Protein AF-A0A933ZXS7-F1 (afdb_monomer_lite)

Foldseek 3Di:
DDDDDDDDDDDDDDPDDDPDDDAAEAEEDPPGPHNAPLRDPLLPHEFQHEYEHEADPDAGQAAEERQYEYDPVGAYEYAFDADPVRHGHEQAPAQHEYRQQWAAPPPLQERYEYAAGVRVHHDQYERYEYARYEFEDSAPPGWYQYPVGIGGRHLNHESYHYQAHEHYEYEHYEFEHHSERYEEHANYEQYEYYQYEQEAHHDAPDAPHESYHYNYHNYDYYNYHQDYYHPRGNYYHYDD

Radius of gyration: 22.07 Å; chains: 1; bounding box: 38×48×99 Å

pLDDT: mean 93.93, std 13.69, range [40.69, 99.0]

Sequence (240 aa):
MTRLGASTACCLLMALAPAFAAAATFEVGPGQPLAGLNEVPWESLGPGDTVLLHWRSTPYKEKFVLCRQGTEAQPIVVRGVRGPGGERPIIDGDGATTRAALNFWNEDRGVIKIGGANAPADTMPRWIVLEGLDVTSGRPPFSFTGRNGLTDYAKNAAALYVEKGENITIRDCVIRDSGNGLFCGSQTRDLLVEGNELRDNGIEGSFYEHNNYTAAVGITFQFNLFRPLRTGCGGNNLKD

Secondary structure (DSSP, 8-state):
--PPP---------------PPPPEEEESTTSSBSSGGGS-GGG--TT-EEEEE--SS-B-EEEEE--B--SSS-EEEEEEPPTTSPPPEEE-TTEEE-TT-B-S-GGGEEEEES--SBSPP---EEEEEES-EEE--STT-EEEETTEEEEPPTT-EEEEEEEEEEEEEES-EEESSSEEEEEEEEEEEEEEES-EEES-S-BT-SS--SEE---BT-EEES-EEPPPSTTB---S-B-

Structure (mmCIF, N/CA/C/O backbone):
data_AF-A0A933ZXS7-F1
#
_entry.id   AF-A0A933ZXS7-F1
#
loop_
_atom_site.group_PDB
_atom_site.id
_atom_site.type_symbol
_atom_site.label_atom_id
_atom_site.label_alt_id
_atom_site.label_comp_id
_atom_site.label_asym_id
_atom_site.label_entity_id
_atom_site.label_seq_id
_atom_site.pdbx_PDB_ins_code
_atom_site.Cartn_x
_atom_site.Cartn_y
_atom_site.Cartn_z
_atom_site.occupancy
_atom_site.B_iso_or_equiv
_atom_site.auth_seq_id
_atom_site.auth_comp_id
_atom_site.auth_asym_id
_atom_site.auth_atom_id
_atom_site.pdbx_PDB_model_num
ATOM 1 N N . MET A 1 1 ? -9.466 29.035 79.094 1.00 42.97 1 MET A N 1
ATOM 2 C CA . MET A 1 1 ? -10.428 28.308 78.238 1.00 42.97 1 MET A CA 1
ATOM 3 C C . MET A 1 1 ? -10.202 28.756 76.804 1.00 42.97 1 MET A C 1
ATOM 5 O O . MET A 1 1 ? -10.631 29.841 76.448 1.00 42.97 1 MET A O 1
ATOM 9 N N . THR A 1 2 ? -9.488 27.972 76.005 1.00 40.69 2 THR A N 1
ATOM 10 C CA . THR A 1 2 ? -9.227 28.274 74.589 1.00 40.69 2 THR A CA 1
ATOM 11 C C . THR A 1 2 ? -9.229 26.941 73.849 1.00 40.69 2 THR A C 1
ATOM 13 O O . THR A 1 2 ? -8.339 26.121 74.051 1.00 40.69 2 THR A O 1
ATOM 16 N N . ARG A 1 3 ? -10.288 26.672 73.074 1.00 40.84 3 ARG A N 1
ATOM 17 C CA . ARG A 1 3 ? -10.398 25.486 72.211 1.00 40.84 3 ARG A CA 1
ATOM 18 C C . ARG A 1 3 ? -10.056 25.901 70.781 1.00 40.84 3 ARG A C 1
ATOM 20 O O . ARG A 1 3 ? -10.728 26.766 70.229 1.00 40.84 3 ARG A O 1
ATOM 27 N N . LEU A 1 4 ? -9.027 25.280 70.203 1.00 44.28 4 LEU A N 1
ATOM 28 C CA . LEU A 1 4 ? -8.776 25.289 68.762 1.00 44.28 4 LEU A CA 1
ATOM 29 C C . LEU A 1 4 ? -9.799 24.366 68.081 1.00 44.28 4 LEU A C 1
ATOM 31 O O . LEU A 1 4 ? -9.942 23.210 68.477 1.00 44.28 4 LEU A O 1
ATOM 35 N N . GLY A 1 5 ? -10.496 24.874 67.065 1.00 43.34 5 GLY A N 1
ATOM 36 C CA . GLY A 1 5 ? -11.282 24.068 66.132 1.00 43.34 5 GLY A CA 1
ATOM 37 C C . GLY A 1 5 ? -10.413 23.655 64.947 1.00 43.34 5 GLY A C 1
ATOM 38 O O . GLY A 1 5 ? -9.824 24.512 64.294 1.00 43.34 5 GLY A O 1
ATOM 39 N N . ALA A 1 6 ? -10.322 22.355 64.677 1.00 47.16 6 ALA A N 1
ATOM 40 C CA . ALA A 1 6 ? -9.697 21.822 63.473 1.00 47.16 6 ALA A CA 1
ATOM 41 C C . ALA A 1 6 ? -10.792 21.520 62.440 1.00 47.16 6 ALA A C 1
ATOM 43 O O . ALA A 1 6 ? -11.615 20.632 62.654 1.00 47.16 6 ALA A O 1
ATOM 44 N N . SER A 1 7 ? -10.810 22.266 61.333 1.00 47.72 7 SER A N 1
ATOM 45 C CA . SER A 1 7 ? -11.622 21.942 60.156 1.00 47.72 7 SER A CA 1
ATOM 46 C C . SER A 1 7 ? -10.934 20.841 59.356 1.00 47.72 7 SER A C 1
ATOM 48 O O . SER A 1 7 ? -9.846 21.040 58.820 1.00 47.72 7 SER A O 1
ATOM 50 N N . THR A 1 8 ? -11.573 19.680 59.261 1.00 50.94 8 THR A N 1
ATOM 51 C CA . THR A 1 8 ? -11.143 18.586 58.389 1.00 50.94 8 THR A CA 1
ATOM 52 C C . THR A 1 8 ? -11.640 18.870 56.971 1.00 50.94 8 THR A C 1
ATOM 54 O O . THR A 1 8 ? -12.834 18.784 56.695 1.00 50.94 8 THR A O 1
ATOM 57 N N . ALA A 1 9 ? -10.734 19.246 56.068 1.00 52.09 9 ALA A N 1
ATOM 58 C CA . ALA A 1 9 ? -11.035 19.353 54.646 1.00 52.09 9 ALA A CA 1
ATOM 59 C C . ALA A 1 9 ? -11.122 17.941 54.043 1.00 52.09 9 ALA A C 1
ATOM 61 O O . ALA A 1 9 ? -10.134 17.210 53.994 1.00 52.09 9 ALA A O 1
ATOM 62 N N . CYS A 1 10 ? -12.320 17.547 53.615 1.00 47.00 10 CYS A N 1
ATOM 63 C CA . CYS A 1 10 ? -12.552 16.306 52.887 1.00 47.00 10 CYS A CA 1
ATOM 64 C C . CYS A 1 10 ? -12.145 16.517 51.419 1.00 47.00 10 CYS A C 1
ATOM 66 O O . CYS A 1 10 ? -12.878 17.138 50.650 1.00 47.00 10 CYS A O 1
ATOM 68 N N . CYS A 1 11 ? -10.951 16.057 51.038 1.00 49.06 11 CYS A N 1
ATOM 69 C CA . CYS A 1 11 ? -10.515 16.036 49.643 1.00 49.06 11 CYS A CA 1
ATOM 70 C C . CYS A 1 11 ? -11.259 14.927 48.890 1.00 49.06 11 CYS A C 1
ATOM 72 O O . CYS A 1 11 ? -10.966 13.743 49.055 1.00 49.06 11 CYS A O 1
ATOM 74 N N . LEU A 1 12 ? -12.215 15.317 48.049 1.00 52.22 12 LEU A N 1
ATOM 75 C CA . LEU A 1 12 ? -12.889 14.424 47.115 1.00 52.22 12 LEU A CA 1
ATOM 76 C C . LEU A 1 12 ? -11.923 14.112 45.954 1.00 52.22 12 LEU A C 1
ATOM 78 O O . LEU A 1 12 ? -11.705 14.954 45.083 1.00 52.22 12 LEU A O 1
ATOM 82 N N . LEU A 1 13 ? -11.312 12.923 45.942 1.00 52.88 13 LEU A N 1
ATOM 83 C CA . LEU A 1 13 ? -10.589 12.430 44.766 1.00 52.88 13 LEU A CA 1
ATOM 84 C C . LEU A 1 13 ? -11.606 12.100 43.661 1.00 52.88 13 LEU A C 1
ATOM 86 O O . LEU A 1 13 ? -12.269 11.066 43.710 1.00 52.88 13 LEU A O 1
ATOM 90 N N . MET A 1 14 ? -11.720 12.965 42.651 1.00 57.94 14 MET A N 1
ATOM 91 C CA . MET A 1 14 ? -12.349 12.602 41.380 1.00 57.94 14 MET A CA 1
ATOM 92 C C . MET A 1 14 ? -11.409 11.661 40.621 1.00 57.94 14 MET A C 1
ATOM 94 O O . MET A 1 14 ? -10.389 12.087 40.083 1.00 57.94 14 MET A O 1
ATOM 98 N N . ALA A 1 15 ? -11.747 10.374 40.587 1.00 55.31 15 ALA A N 1
ATOM 99 C CA . ALA A 1 15 ? -11.105 9.419 39.697 1.00 55.31 15 ALA A CA 1
ATOM 100 C C . ALA A 1 15 ? -11.474 9.770 38.244 1.00 55.31 15 ALA A C 1
ATOM 102 O O . ALA A 1 15 ? -12.601 9.534 37.811 1.00 55.31 15 ALA A O 1
ATOM 103 N N . LEU A 1 16 ? -10.534 10.355 37.493 1.00 53.75 16 LEU A N 1
ATOM 104 C CA . LEU A 1 16 ? -10.633 10.448 36.037 1.00 53.75 16 LEU A CA 1
ATOM 105 C C . LEU A 1 16 ? -10.517 9.025 35.475 1.00 53.75 16 LEU A C 1
ATOM 107 O O . LEU A 1 16 ? -9.421 8.472 35.386 1.00 53.75 16 LEU A O 1
ATOM 111 N N . ALA A 1 17 ? -11.644 8.414 35.116 1.00 55.19 17 ALA A N 1
ATOM 112 C CA . ALA A 1 17 ? -11.616 7.229 34.272 1.00 55.19 17 ALA A CA 1
ATOM 113 C C . ALA A 1 17 ? -11.082 7.644 32.886 1.00 55.19 17 ALA A C 1
ATOM 115 O O . ALA A 1 17 ? -11.569 8.636 32.334 1.00 55.19 17 ALA A O 1
ATOM 116 N N . PRO A 1 18 ? -10.087 6.945 32.314 1.00 52.00 18 PRO A N 1
ATOM 117 C CA . PRO A 1 18 ? -9.640 7.233 30.960 1.00 52.00 18 PRO A CA 1
ATOM 118 C C . PRO A 1 18 ? -10.809 7.005 29.997 1.00 52.00 18 PRO A C 1
ATOM 120 O O . PRO A 1 18 ? -11.379 5.916 29.939 1.00 52.00 18 PRO A O 1
ATOM 123 N N . ALA A 1 19 ? -11.184 8.047 29.254 1.00 54.56 19 ALA A N 1
ATOM 124 C CA . ALA A 1 19 ? -12.120 7.916 28.151 1.00 54.56 19 ALA A CA 1
ATOM 125 C C . ALA A 1 19 ? -11.434 7.091 27.057 1.00 54.56 19 ALA A C 1
ATOM 127 O O . ALA A 1 19 ? -10.552 7.587 26.357 1.00 54.56 19 ALA A O 1
ATOM 128 N N . PHE A 1 20 ? -11.802 5.817 26.935 1.00 56.00 20 PHE A N 1
ATOM 129 C CA . PHE A 1 20 ? -11.451 5.035 25.757 1.00 56.00 20 PHE A CA 1
ATOM 130 C C . PHE A 1 20 ? -12.143 5.688 24.560 1.00 56.00 20 PHE A C 1
ATOM 132 O O . PHE A 1 20 ? -13.370 5.655 24.458 1.00 56.00 20 PHE A O 1
ATOM 139 N N . ALA A 1 21 ? -11.370 6.323 23.677 1.00 65.75 21 ALA A N 1
ATOM 140 C CA . ALA A 1 21 ? -11.886 6.717 22.376 1.00 65.75 21 ALA A CA 1
ATOM 141 C C . ALA A 1 21 ? -12.332 5.437 21.657 1.00 65.75 21 ALA A C 1
ATOM 143 O O . ALA A 1 21 ? -11.552 4.493 21.526 1.00 65.75 21 ALA A O 1
ATOM 144 N N . ALA A 1 22 ? -13.607 5.371 21.277 1.00 79.19 22 ALA A N 1
ATOM 145 C CA . ALA A 1 22 ? -14.130 4.237 20.532 1.00 79.19 22 ALA A CA 1
ATOM 146 C C . ALA A 1 22 ? -13.453 4.168 19.156 1.00 79.19 22 ALA A C 1
ATOM 148 O O . ALA A 1 22 ? -13.219 5.205 18.536 1.00 79.19 22 ALA A O 1
ATOM 149 N N . ALA A 1 23 ? -13.169 2.949 18.692 1.00 92.19 23 ALA A N 1
ATOM 150 C CA . ALA A 1 23 ? -12.673 2.695 17.345 1.00 92.19 23 ALA A CA 1
ATOM 151 C C . ALA A 1 23 ? -13.592 3.344 16.296 1.00 92.19 23 ALA A C 1
ATOM 153 O O . ALA A 1 23 ? -14.812 3.150 16.330 1.00 92.19 23 ALA A O 1
ATOM 154 N N . ALA A 1 24 ? -13.014 4.109 15.373 1.00 97.38 24 ALA A N 1
ATOM 155 C CA . ALA A 1 24 ? -13.745 4.788 14.315 1.00 97.38 24 ALA A CA 1
ATOM 156 C C . ALA A 1 24 ? -13.820 3.931 13.044 1.00 97.38 24 ALA A C 1
ATOM 158 O O . ALA A 1 24 ? -12.912 3.165 12.722 1.00 97.38 24 ALA A O 1
ATOM 159 N N . THR A 1 25 ? -14.907 4.081 12.286 1.00 98.62 25 THR A N 1
ATOM 160 C CA . THR A 1 25 ? -15.021 3.531 10.929 1.00 98.62 25 THR A CA 1
ATOM 161 C C . THR A 1 25 ? -15.070 4.676 9.925 1.00 98.62 25 THR A C 1
ATOM 163 O O . THR A 1 25 ? -15.919 5.560 10.023 1.00 98.62 25 THR A O 1
ATOM 166 N N . PHE A 1 26 ? -14.146 4.659 8.969 1.00 98.81 26 PHE A N 1
ATOM 167 C CA . PHE A 1 26 ? -14.013 5.629 7.891 1.00 98.81 26 PHE A CA 1
ATOM 168 C C . PHE A 1 26 ? -14.504 4.994 6.591 1.00 98.81 26 PHE A C 1
ATOM 170 O O . PHE A 1 26 ? -13.807 4.192 5.973 1.00 98.81 26 PHE A O 1
ATOM 177 N N . GLU A 1 27 ? -15.720 5.345 6.200 1.00 98.81 27 GLU A N 1
ATOM 178 C CA . GLU A 1 27 ? -16.377 4.853 4.990 1.00 98.81 27 GLU A CA 1
ATOM 179 C C . GLU A 1 27 ? -15.987 5.737 3.796 1.00 98.81 27 GLU A C 1
ATOM 181 O O . GLU A 1 27 ? -16.236 6.946 3.808 1.00 98.81 27 GLU A O 1
ATOM 186 N N . VAL A 1 28 ? -15.363 5.143 2.774 1.00 98.88 28 VAL A N 1
ATOM 187 C CA . VAL A 1 28 ? -14.788 5.851 1.621 1.00 98.88 28 VAL A CA 1
ATOM 188 C C . VAL A 1 28 ? -15.419 5.371 0.319 1.00 98.88 28 VAL A C 1
ATOM 190 O O . VAL A 1 28 ? -15.404 4.176 0.039 1.00 98.88 28 VAL A O 1
ATOM 193 N N . GLY A 1 29 ? -15.915 6.284 -0.513 1.00 98.56 29 GLY A N 1
ATOM 194 C CA . GLY A 1 29 ? -16.418 5.988 -1.855 1.00 98.56 29 GLY A CA 1
ATOM 195 C C . GLY A 1 29 ? -17.786 6.603 -2.166 1.00 98.56 29 GLY A C 1
ATOM 196 O O . GLY A 1 29 ? -18.268 7.468 -1.435 1.00 98.56 29 GLY A O 1
ATOM 197 N N . PRO A 1 30 ? -18.432 6.198 -3.275 1.00 97.31 30 PRO A N 1
ATOM 198 C CA . PRO A 1 30 ? -19.701 6.781 -3.704 1.00 97.31 30 PRO A CA 1
ATOM 199 C C . PRO A 1 30 ? -20.796 6.655 -2.640 1.00 97.31 30 PRO A C 1
ATOM 201 O O . PRO A 1 30 ? -21.098 5.558 -2.179 1.00 97.31 30 PRO A O 1
ATOM 204 N N . GLY A 1 31 ? -21.406 7.785 -2.274 1.00 96.81 31 GLY A N 1
ATOM 205 C CA . GLY A 1 31 ? -22.474 7.833 -1.271 1.00 96.81 31 GLY A CA 1
ATOM 206 C C . GLY A 1 31 ? -22.004 7.682 0.179 1.00 96.81 31 GLY A C 1
ATOM 207 O O . GLY A 1 31 ? -22.849 7.653 1.071 1.00 96.81 31 GLY A O 1
ATOM 208 N N . GLN A 1 32 ? -20.692 7.609 0.418 1.00 98.44 32 GLN A N 1
ATOM 209 C CA . GLN A 1 32 ? -20.110 7.524 1.754 1.00 98.44 32 GLN A CA 1
ATOM 210 C C . GLN A 1 32 ? -19.687 8.905 2.284 1.00 98.44 32 GLN A C 1
ATOM 212 O O . GLN A 1 32 ? -19.514 9.837 1.494 1.00 98.44 32 GLN A O 1
ATOM 217 N N . PRO A 1 33 ? -19.502 9.054 3.611 1.00 98.38 33 PRO A N 1
ATOM 218 C CA . PRO A 1 33 ? -19.004 10.279 4.234 1.00 98.38 33 PRO A CA 1
ATOM 219 C C . PRO A 1 33 ? -17.695 10.826 3.657 1.00 98.38 33 PRO A C 1
ATOM 221 O O . PRO A 1 33 ? -17.531 12.043 3.634 1.00 98.38 33 PRO A O 1
ATOM 224 N N . LEU A 1 34 ? -16.778 9.956 3.218 1.00 98.69 34 LEU A N 1
ATOM 225 C CA . LEU A 1 34 ? -15.523 10.352 2.581 1.00 98.69 34 LEU A CA 1
ATOM 226 C C . LEU A 1 34 ? -15.574 10.001 1.091 1.00 98.69 34 LEU A C 1
ATOM 228 O O . LEU A 1 34 ? -15.773 8.842 0.725 1.00 98.69 34 LEU A O 1
ATOM 232 N N . ALA A 1 35 ? -15.364 10.972 0.207 1.00 97.69 35 ALA A N 1
ATOM 233 C CA . ALA A 1 35 ? -15.468 10.735 -1.236 1.00 97.69 35 ALA A CA 1
ATOM 234 C C . ALA A 1 35 ? -14.259 9.969 -1.811 1.00 97.69 35 ALA A C 1
ATOM 236 O O . ALA A 1 35 ? -14.371 9.286 -2.838 1.00 97.69 35 ALA A O 1
ATOM 237 N N . GLY A 1 36 ? -13.099 10.073 -1.157 1.00 98.12 36 GLY A N 1
ATOM 238 C CA . GLY A 1 36 ? -11.838 9.499 -1.621 1.00 98.12 36 GLY A CA 1
ATOM 239 C C . GLY A 1 36 ? -10.808 9.323 -0.509 1.00 98.12 36 GLY A C 1
ATOM 240 O O . GLY A 1 36 ? -10.973 9.799 0.616 1.00 98.12 36 GLY A O 1
ATOM 241 N N . LEU A 1 37 ? -9.712 8.631 -0.828 1.00 98.50 37 LEU A N 1
ATOM 242 C CA . LEU A 1 37 ? -8.689 8.264 0.161 1.00 98.50 37 LEU A CA 1
ATOM 243 C C . LEU A 1 37 ? -7.959 9.490 0.720 1.00 98.50 37 LEU A C 1
ATOM 245 O O . LEU A 1 37 ? -7.469 9.444 1.845 1.00 98.50 37 LEU A O 1
ATOM 249 N N . ASN A 1 38 ? -7.908 10.598 -0.023 1.00 98.25 38 ASN A N 1
ATOM 250 C CA . ASN A 1 38 ? -7.301 11.833 0.469 1.00 98.25 38 ASN A CA 1
ATOM 251 C C . ASN A 1 38 ? -8.099 12.503 1.591 1.00 98.25 38 ASN A C 1
ATOM 253 O O . ASN A 1 38 ? -7.553 13.379 2.256 1.00 98.25 38 ASN A O 1
ATOM 257 N N . GLU A 1 39 ? -9.350 12.106 1.833 1.00 98.56 39 GLU A N 1
ATOM 258 C CA . GLU A 1 39 ? -10.171 12.636 2.926 1.00 98.56 39 GLU A CA 1
ATOM 259 C C . GLU A 1 39 ? -10.001 11.839 4.228 1.00 98.56 39 GLU A C 1
ATOM 261 O O . GLU A 1 39 ? -10.247 12.378 5.307 1.00 98.56 39 GLU A O 1
ATOM 266 N N . VAL A 1 40 ? -9.483 10.608 4.151 1.00 98.75 40 VAL A N 1
ATOM 267 C CA . VAL A 1 40 ? -9.158 9.791 5.327 1.00 98.75 40 VAL A CA 1
ATOM 268 C C . VAL A 1 40 ? -8.030 10.462 6.122 1.00 98.75 40 VAL A C 1
ATOM 270 O O . VAL A 1 40 ? -6.992 10.805 5.546 1.00 98.75 40 VAL A O 1
ATOM 273 N N . PRO A 1 41 ? -8.176 10.636 7.448 1.00 98.38 41 PRO A N 1
ATOM 274 C CA . PRO A 1 41 ? -7.127 11.191 8.292 1.00 98.38 41 PRO A CA 1
ATOM 275 C C . PRO A 1 41 ? -6.107 10.100 8.654 1.00 98.38 41 PRO A C 1
ATOM 277 O O . PRO A 1 41 ? -5.991 9.700 9.812 1.00 98.38 41 PRO A O 1
ATOM 280 N N . TRP A 1 42 ? -5.375 9.596 7.656 1.00 98.56 42 TRP A N 1
ATOM 281 C CA . TRP A 1 42 ? -4.359 8.538 7.789 1.00 98.56 42 TRP A CA 1
ATOM 282 C C . TRP A 1 42 ? -3.370 8.797 8.929 1.00 98.56 42 TRP A C 1
ATOM 284 O O . TRP A 1 42 ? -3.002 7.895 9.681 1.00 98.56 42 TRP A O 1
ATOM 294 N N . GLU A 1 43 ? -2.977 10.060 9.085 1.00 97.94 43 GLU A N 1
ATOM 295 C CA . GLU A 1 43 ? -2.097 10.559 10.134 1.00 97.94 43 GLU A CA 1
ATOM 296 C C . GLU A 1 43 ? -2.662 10.387 11.550 1.00 97.94 43 GLU A C 1
ATOM 298 O O . GLU A 1 43 ? -1.899 10.416 12.516 1.00 97.94 43 GLU A O 1
ATOM 303 N N . SER A 1 44 ? -3.975 10.182 11.684 1.00 97.62 44 SER A N 1
ATOM 304 C CA . SER A 1 44 ? -4.713 10.137 12.949 1.00 97.62 44 SER A CA 1
ATOM 305 C C . SER A 1 44 ? -5.247 8.744 13.325 1.00 97.62 44 SER A C 1
ATOM 307 O O . SER A 1 44 ? -5.572 8.566 14.497 1.00 97.62 44 SER A O 1
ATOM 309 N N . LEU A 1 45 ? -5.210 7.750 12.425 1.00 98.38 45 LEU A N 1
ATOM 310 C CA . LEU A 1 45 ? -5.726 6.391 12.679 1.00 98.38 45 LEU A CA 1
ATOM 311 C C . LEU A 1 45 ? -5.107 5.714 13.911 1.00 98.38 45 LEU A C 1
ATOM 313 O O . LEU A 1 45 ? -3.895 5.503 13.966 1.00 98.38 45 LEU A O 1
ATOM 317 N N . GLY A 1 46 ? -5.929 5.346 14.888 1.00 97.88 46 GLY A N 1
ATOM 318 C CA . GLY A 1 46 ? -5.542 4.673 16.127 1.00 97.88 46 GLY A CA 1
ATOM 319 C C . GLY A 1 46 ? -5.997 3.211 16.218 1.00 97.88 46 GLY A C 1
ATOM 320 O O . GLY A 1 46 ? -6.599 2.682 15.288 1.00 97.88 46 GLY A O 1
ATOM 321 N N . PRO A 1 4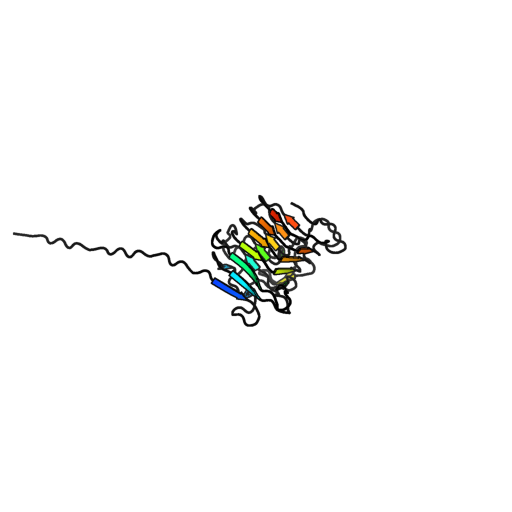7 ? -5.702 2.531 17.340 1.00 98.50 47 PRO A N 1
ATOM 322 C CA . PRO A 1 47 ? -6.111 1.146 17.554 1.00 98.50 47 PRO A CA 1
ATOM 323 C C . PRO A 1 47 ? -7.608 0.910 17.333 1.00 98.50 47 PRO A C 1
ATOM 325 O O . PRO A 1 47 ? -8.448 1.579 17.929 1.00 98.50 47 PRO A O 1
ATOM 328 N N . GLY A 1 48 ? -7.922 -0.081 16.500 1.00 98.44 48 GLY A N 1
ATOM 329 C CA . GLY A 1 48 ? -9.284 -0.493 16.164 1.00 98.44 48 GLY A CA 1
ATOM 330 C C . GLY A 1 48 ? -9.908 0.277 15.005 1.00 98.44 48 GLY A C 1
ATOM 331 O O . GLY A 1 48 ? -10.940 -0.161 14.494 1.00 98.44 48 GLY A O 1
ATOM 332 N N . ASP A 1 49 ? -9.298 1.380 14.562 1.00 98.88 49 ASP A N 1
ATOM 333 C CA . ASP A 1 49 ? -9.833 2.153 13.447 1.00 98.88 49 ASP A CA 1
ATOM 334 C C . ASP A 1 49 ? -9.868 1.318 12.165 1.00 98.88 49 ASP A C 1
ATOM 336 O O . ASP A 1 49 ? -8.920 0.607 11.816 1.00 98.88 49 ASP A O 1
ATOM 340 N N . THR A 1 50 ? -10.979 1.430 11.442 1.00 98.88 50 THR A N 1
ATOM 341 C CA . THR A 1 50 ? -11.210 0.710 10.190 1.00 98.88 50 THR A CA 1
ATOM 342 C C . THR A 1 50 ? -11.487 1.693 9.062 1.00 98.88 50 THR A C 1
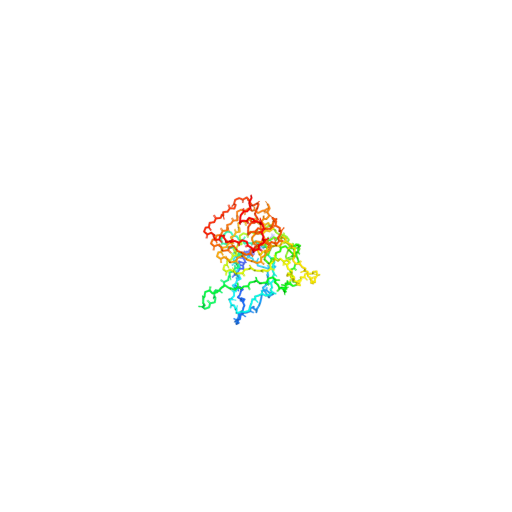ATOM 344 O O . THR A 1 50 ? -12.375 2.530 9.169 1.00 98.88 50 THR A O 1
ATOM 347 N N . VAL A 1 51 ? -10.765 1.570 7.952 1.00 98.94 51 VAL A N 1
ATOM 348 C CA . VAL A 1 51 ? -11.056 2.256 6.690 1.00 98.94 51 VAL A CA 1
ATOM 349 C C . VAL A 1 51 ? -11.724 1.261 5.750 1.00 98.94 51 VAL A C 1
ATOM 351 O O . VAL A 1 51 ? -11.113 0.266 5.358 1.00 98.94 51 VAL A O 1
ATOM 354 N N . LEU A 1 52 ? -12.977 1.525 5.394 1.00 98.94 52 LEU A N 1
ATOM 355 C CA . LEU A 1 52 ? -13.764 0.724 4.463 1.00 98.94 52 LEU A CA 1
ATOM 356 C C . LEU A 1 52 ? -13.806 1.431 3.110 1.00 98.94 52 LEU A C 1
ATOM 358 O O . LEU A 1 52 ? -14.468 2.452 2.937 1.00 98.94 52 LEU A O 1
ATOM 362 N N . LEU A 1 53 ? -13.066 0.891 2.144 1.00 98.88 53 LEU A N 1
ATOM 363 C CA . LEU A 1 53 ? -12.990 1.428 0.793 1.00 98.88 53 LEU A CA 1
ATOM 364 C C . LEU A 1 53 ? -14.037 0.755 -0.090 1.00 98.88 53 LEU A C 1
ATOM 366 O O . LEU A 1 53 ? -13.878 -0.398 -0.479 1.00 98.88 53 LEU A O 1
ATOM 370 N N . HIS A 1 54 ? -15.109 1.463 -0.422 1.00 98.88 54 HIS A N 1
ATOM 371 C CA . HIS A 1 54 ? -16.179 0.944 -1.267 1.00 98.88 54 HIS A CA 1
ATOM 372 C C . HIS A 1 54 ? -15.758 0.885 -2.721 1.00 98.88 54 HIS A C 1
ATOM 374 O O . HIS A 1 54 ? -15.160 1.820 -3.262 1.00 98.88 54 HIS A O 1
ATOM 380 N N . TRP A 1 55 ? -16.082 -0.231 -3.368 1.00 98.81 55 TRP A N 1
ATOM 381 C CA . TRP A 1 55 ? -15.890 -0.372 -4.799 1.00 98.81 55 TRP A CA 1
ATOM 382 C C . TRP A 1 55 ? -16.604 0.740 -5.575 1.00 98.81 55 TRP A C 1
ATOM 384 O O . TRP A 1 55 ? -17.712 1.168 -5.248 1.00 98.81 55 TRP A O 1
ATOM 394 N N . ARG A 1 56 ? -15.955 1.170 -6.656 1.00 98.38 56 ARG A N 1
ATOM 395 C CA . ARG A 1 56 ? -16.523 2.031 -7.687 1.00 98.38 56 ARG A CA 1
ATOM 396 C C . ARG A 1 56 ? -15.897 1.674 -9.035 1.00 98.38 56 ARG A C 1
ATOM 398 O O . ARG A 1 56 ? -14.795 1.132 -9.083 1.00 98.38 56 ARG A O 1
ATOM 405 N N . SER A 1 57 ? -16.582 2.008 -10.125 1.00 97.50 57 SER A N 1
ATOM 406 C CA . SER A 1 57 ? -16.148 1.666 -11.488 1.00 97.50 57 SER A CA 1
ATOM 407 C C . SER A 1 57 ? -14.852 2.358 -11.923 1.00 97.50 57 SER A C 1
ATOM 409 O O . SER A 1 57 ? -14.139 1.842 -12.779 1.00 97.50 57 SER A O 1
ATOM 411 N N . THR A 1 58 ? -14.548 3.523 -11.350 1.00 98.19 58 THR A N 1
ATOM 412 C CA . THR A 1 58 ? -13.334 4.292 -11.650 1.00 98.19 58 THR A CA 1
ATOM 413 C C . THR A 1 58 ? -12.329 4.139 -10.510 1.00 98.19 58 THR A C 1
ATOM 415 O O . THR A 1 58 ? -12.687 4.459 -9.379 1.00 98.19 58 THR A O 1
ATOM 418 N N . PRO A 1 59 ? -11.075 3.721 -10.753 1.00 98.62 59 PRO A N 1
ATOM 419 C CA . PRO A 1 59 ? -10.086 3.547 -9.689 1.00 98.62 59 PRO A CA 1
ATOM 420 C C . PRO A 1 59 ? -9.908 4.768 -8.771 1.00 98.62 59 PRO A C 1
ATOM 422 O O . PRO A 1 59 ? -10.172 5.916 -9.147 1.00 98.62 59 PRO A O 1
ATOM 425 N N . TYR A 1 60 ? -9.458 4.523 -7.544 1.00 98.88 60 TYR A N 1
ATOM 426 C CA . TYR A 1 60 ? -8.932 5.557 -6.656 1.00 98.88 60 TYR A CA 1
ATOM 427 C C . TYR A 1 60 ? -7.549 5.971 -7.155 1.00 98.88 60 TYR A C 1
ATOM 429 O O . TYR A 1 60 ? -6.672 5.128 -7.324 1.00 98.88 60 TYR A O 1
ATOM 437 N N . LYS A 1 61 ? -7.385 7.265 -7.427 1.00 98.75 61 LYS A N 1
ATOM 438 C CA . LYS A 1 61 ? -6.165 7.907 -7.937 1.00 98.75 61 LYS A CA 1
ATOM 439 C C . LYS A 1 61 ? -5.497 8.658 -6.789 1.00 98.75 61 LYS A C 1
ATOM 441 O O . LYS A 1 61 ? -5.168 9.843 -6.862 1.00 98.75 61 LYS A O 1
ATOM 446 N N . GLU A 1 62 ? -5.338 7.944 -5.687 1.00 98.69 62 GLU A N 1
ATOM 447 C CA . GLU A 1 62 ? -4.802 8.438 -4.433 1.00 98.69 62 GLU A CA 1
ATOM 448 C C . GLU A 1 62 ? -3.894 7.374 -3.824 1.00 98.69 62 GLU A C 1
ATOM 450 O O . GLU A 1 62 ? -4.144 6.176 -3.945 1.00 98.69 62 GLU A O 1
ATOM 455 N N . LYS A 1 63 ? -2.846 7.819 -3.143 1.00 98.50 63 LYS A N 1
ATOM 456 C CA . LYS A 1 63 ? -1.852 6.967 -2.492 1.00 98.50 63 LYS A CA 1
ATOM 457 C C . LYS A 1 63 ? -1.553 7.481 -1.089 1.00 98.50 63 LYS A C 1
ATOM 459 O O . LYS A 1 63 ? -1.758 8.659 -0.794 1.00 98.50 63 LYS A O 1
ATOM 464 N N . PHE A 1 64 ? -1.061 6.609 -0.213 1.00 98.81 64 PHE A N 1
ATOM 465 C CA . PHE A 1 64 ? -0.865 6.968 1.192 1.00 98.81 64 PHE A CA 1
ATOM 466 C C . PHE A 1 64 ? 0.235 6.159 1.883 1.00 98.81 64 PHE A C 1
ATOM 468 O O . PHE A 1 64 ? 0.696 5.122 1.398 1.00 98.81 64 PHE A O 1
ATOM 475 N N . VAL A 1 65 ? 0.629 6.656 3.058 1.00 98.75 65 VAL A N 1
ATOM 476 C CA . VAL A 1 65 ? 1.461 5.950 4.032 1.00 98.75 65 VAL A CA 1
ATOM 477 C C . VAL A 1 65 ? 0.651 5.645 5.292 1.00 98.75 65 VAL A C 1
ATOM 479 O O . VAL A 1 65 ? -0.109 6.485 5.770 1.00 98.75 65 VAL A O 1
ATOM 482 N N . LEU A 1 66 ? 0.863 4.466 5.867 1.00 98.56 66 LEU A N 1
ATOM 483 C CA . LEU A 1 66 ? 0.455 4.099 7.217 1.00 98.56 66 LEU A CA 1
ATOM 484 C C . LEU A 1 66 ? 1.692 4.046 8.114 1.00 98.56 66 LEU A C 1
ATOM 486 O O . LEU A 1 66 ? 2.462 3.086 8.085 1.00 98.56 66 LEU A O 1
ATOM 490 N N . CYS A 1 67 ? 1.863 5.089 8.925 1.00 98.62 67 CYS A N 1
ATOM 491 C CA . CYS A 1 67 ? 2.891 5.174 9.963 1.00 98.62 67 CYS A CA 1
ATOM 492 C C . CYS A 1 67 ? 2.240 5.179 11.357 1.00 98.62 67 CYS A C 1
ATOM 494 O O . CYS A 1 67 ? 2.438 6.090 12.158 1.00 98.62 67 CYS A O 1
ATOM 496 N N . ARG A 1 68 ? 1.359 4.202 11.607 1.00 98.44 68 ARG A N 1
ATOM 497 C CA . ARG A 1 68 ? 0.488 4.139 12.790 1.00 98.44 68 ARG A CA 1
ATOM 498 C C . ARG A 1 68 ? 0.529 2.766 13.455 1.00 98.44 68 ARG A C 1
ATOM 500 O O . ARG A 1 68 ? 1.014 1.796 12.881 1.00 98.44 68 ARG A O 1
ATOM 507 N N . GLN A 1 69 ? 0.030 2.699 14.685 1.00 98.75 69 GLN A N 1
ATOM 508 C CA . GLN A 1 69 ? 0.071 1.501 15.514 1.00 98.75 69 GLN A CA 1
ATOM 509 C C . GLN A 1 69 ? -1.341 1.137 15.964 1.00 98.75 69 GLN A C 1
ATOM 511 O O . GLN A 1 69 ? -2.004 1.935 16.629 1.00 98.75 69 GLN A O 1
ATOM 516 N N . GLY A 1 70 ? -1.778 -0.064 15.600 1.00 98.62 70 GLY A N 1
ATOM 517 C CA . GLY A 1 70 ? -2.870 -0.746 16.274 1.00 98.62 70 GLY A CA 1
ATOM 518 C C . GLY A 1 70 ? -2.371 -1.522 17.493 1.00 98.62 70 GLY A C 1
ATOM 519 O O . GLY A 1 70 ? -1.222 -1.391 17.929 1.00 98.62 70 GLY A O 1
ATOM 520 N N . THR A 1 71 ? -3.229 -2.388 18.016 1.00 98.50 71 THR A N 1
ATOM 521 C CA . THR A 1 71 ? -2.870 -3.406 19.013 1.00 98.50 71 THR A CA 1
ATOM 522 C C . THR A 1 71 ? -3.337 -4.780 18.544 1.00 98.50 71 THR A C 1
ATOM 524 O O . THR A 1 71 ? -4.136 -4.872 17.619 1.00 98.50 71 THR A O 1
ATOM 527 N N . GLU A 1 72 ? -2.882 -5.847 19.196 1.00 98.19 72 GLU A N 1
ATOM 528 C CA . GLU A 1 72 ? -3.336 -7.212 18.899 1.00 98.19 72 GLU A CA 1
ATOM 529 C C . GLU A 1 72 ? -4.864 -7.351 18.976 1.00 98.19 72 GLU A C 1
ATOM 531 O O . GLU A 1 72 ? -5.491 -7.912 18.082 1.00 98.19 72 GLU A O 1
ATOM 536 N N . ALA A 1 73 ? -5.477 -6.780 20.018 1.00 98.00 73 ALA A N 1
ATOM 537 C CA . ALA A 1 73 ? -6.925 -6.816 20.211 1.00 98.00 73 ALA A CA 1
ATOM 538 C C . ALA A 1 73 ? -7.684 -5.823 19.311 1.00 98.00 73 ALA A C 1
ATOM 540 O O . ALA A 1 73 ? -8.882 -5.984 19.086 1.00 98.00 73 ALA A O 1
ATOM 541 N N . GLN A 1 74 ? -7.011 -4.771 18.842 1.00 98.25 74 GLN A N 1
ATOM 542 C CA . GLN A 1 74 ? -7.606 -3.673 18.082 1.00 98.25 74 GLN A CA 1
ATOM 543 C C . GLN A 1 74 ? -6.640 -3.232 16.970 1.00 98.25 74 GLN A C 1
ATOM 545 O O . GLN A 1 74 ? -5.995 -2.179 17.088 1.00 98.25 74 GLN A O 1
ATOM 550 N N . PRO A 1 75 ? -6.472 -4.043 15.911 1.00 98.81 75 PRO A N 1
ATOM 551 C CA . PRO A 1 75 ? -5.624 -3.671 14.788 1.00 98.81 75 PRO A CA 1
ATOM 552 C C . PRO A 1 75 ? -6.231 -2.491 14.024 1.00 98.81 75 PRO A C 1
ATOM 554 O O . PRO A 1 75 ? -7.440 -2.267 14.071 1.00 98.81 75 PRO A O 1
ATOM 557 N N . ILE A 1 76 ? -5.393 -1.754 13.297 1.00 98.88 76 ILE A N 1
ATOM 558 C CA . ILE A 1 76 ? -5.873 -0.831 12.261 1.00 98.88 76 ILE A CA 1
ATOM 559 C C . ILE A 1 76 ? -6.177 -1.660 11.016 1.00 98.88 76 ILE A C 1
ATOM 561 O O . ILE A 1 76 ? -5.329 -2.439 10.575 1.00 98.88 76 ILE A O 1
ATOM 565 N N . VAL A 1 77 ? -7.358 -1.490 10.428 1.00 98.94 77 VAL A N 1
ATOM 566 C CA . VAL A 1 77 ? -7.790 -2.268 9.259 1.00 98.94 77 VAL A CA 1
ATOM 567 C C . VAL A 1 77 ? -8.063 -1.341 8.082 1.00 98.94 77 VAL A C 1
ATOM 569 O O . VAL A 1 77 ? -8.826 -0.392 8.202 1.00 98.94 77 VAL A O 1
ATOM 572 N N . VAL A 1 78 ? -7.490 -1.632 6.917 1.00 98.94 78 VAL A N 1
ATOM 573 C CA . VAL A 1 78 ? -7.899 -1.038 5.637 1.00 98.94 78 VAL A CA 1
ATOM 574 C C . VAL A 1 78 ? -8.463 -2.153 4.777 1.00 98.94 78 VAL A C 1
ATOM 576 O O . VAL A 1 78 ? -7.733 -3.059 4.370 1.00 98.94 78 VAL A O 1
ATOM 579 N N . ARG A 1 79 ? -9.769 -2.097 4.520 1.00 98.94 79 ARG A N 1
ATOM 580 C CA . ARG A 1 79 ? -10.518 -3.161 3.855 1.00 98.94 79 ARG A CA 1
ATOM 581 C C . ARG A 1 79 ? -11.220 -2.643 2.612 1.00 98.94 79 ARG A C 1
ATOM 583 O O . ARG A 1 79 ? -11.973 -1.675 2.673 1.00 98.94 79 ARG A O 1
ATOM 590 N N . GLY A 1 80 ? -11.056 -3.357 1.505 1.00 98.88 80 GLY A N 1
ATOM 591 C CA . GLY A 1 80 ? -11.911 -3.185 0.338 1.00 98.88 80 GLY A CA 1
ATOM 592 C C . GLY A 1 80 ? -13.294 -3.809 0.536 1.00 98.88 80 GLY A C 1
ATOM 593 O O . GLY A 1 80 ? -13.406 -5.002 0.819 1.00 98.88 80 GLY A O 1
ATOM 594 N N . VAL A 1 81 ? -14.353 -3.020 0.355 1.00 98.88 81 VAL A N 1
ATOM 595 C CA . VAL A 1 81 ? -15.743 -3.492 0.292 1.00 98.88 81 VAL A CA 1
ATOM 596 C C . VAL A 1 81 ? -16.070 -3.824 -1.159 1.00 98.88 81 VAL A C 1
ATOM 598 O O . VAL A 1 81 ? -15.901 -2.993 -2.055 1.00 98.88 81 VAL A O 1
ATOM 601 N N . ARG A 1 82 ? -16.502 -5.066 -1.394 1.00 98.56 82 ARG A N 1
ATOM 602 C CA . ARG A 1 82 ? -16.717 -5.585 -2.746 1.00 98.56 82 ARG A CA 1
ATOM 603 C C . ARG A 1 82 ? -17.858 -4.879 -3.466 1.00 98.56 82 ARG A C 1
ATOM 605 O O . ARG A 1 82 ? -18.861 -4.522 -2.854 1.00 98.56 82 ARG A O 1
ATOM 612 N N . GLY A 1 83 ? -17.705 -4.743 -4.779 1.00 98.25 83 GLY A N 1
ATOM 613 C CA . GLY A 1 83 ? -18.779 -4.335 -5.673 1.00 98.25 83 GLY A CA 1
ATOM 614 C C . GLY A 1 83 ? -19.849 -5.423 -5.837 1.00 98.25 83 GLY A C 1
ATOM 615 O O . GLY A 1 83 ? -19.668 -6.555 -5.372 1.00 98.25 83 GLY A O 1
ATOM 616 N N . PRO A 1 84 ? -20.966 -5.109 -6.515 1.00 97.56 84 PRO A N 1
ATOM 617 C CA . PRO A 1 84 ? -22.070 -6.047 -6.732 1.00 97.56 84 PRO A CA 1
ATOM 618 C C . PRO A 1 84 ? -21.675 -7.347 -7.452 1.00 97.56 84 PRO A C 1
ATOM 620 O O . PRO A 1 84 ? -22.328 -8.369 -7.256 1.00 97.56 84 PRO A O 1
ATOM 623 N N . GLY A 1 85 ? -20.621 -7.323 -8.271 1.00 97.69 85 GLY A N 1
ATOM 624 C CA . GLY A 1 85 ? -20.070 -8.483 -8.975 1.00 97.69 85 GLY A CA 1
ATOM 625 C C . GLY A 1 85 ? -18.897 -9.153 -8.251 1.00 97.69 85 GLY A C 1
ATOM 626 O O . GLY A 1 85 ? -18.260 -10.040 -8.815 1.00 97.69 85 GLY A O 1
ATOM 627 N N . GLY A 1 86 ? -18.586 -8.745 -7.015 1.00 97.94 86 GLY A N 1
ATOM 628 C CA . GLY A 1 86 ? -17.430 -9.235 -6.259 1.00 97.94 86 GLY A CA 1
ATOM 629 C C . GLY A 1 86 ? -16.125 -8.490 -6.564 1.00 97.94 86 GLY A C 1
ATOM 630 O O . GLY A 1 86 ? -15.050 -8.914 -6.126 1.00 97.94 86 GLY A O 1
ATOM 631 N N . GLU A 1 87 ? -16.188 -7.376 -7.291 1.00 98.44 87 GLU A N 1
ATOM 632 C CA . GLU A 1 87 ? -15.024 -6.574 -7.655 1.00 98.44 87 GLU A CA 1
ATOM 633 C C . GLU A 1 87 ? -14.364 -5.955 -6.421 1.00 98.44 87 GLU A C 1
ATOM 635 O O . GLU A 1 87 ? -15.031 -5.570 -5.463 1.00 98.44 87 GLU A O 1
ATOM 640 N N . ARG A 1 88 ? -13.038 -5.826 -6.445 1.00 98.69 88 ARG A N 1
ATOM 641 C CA . ARG A 1 88 ? -12.299 -5.078 -5.420 1.00 98.69 88 ARG A CA 1
ATOM 642 C C . ARG A 1 88 ? -12.243 -3.603 -5.782 1.00 98.69 88 ARG A C 1
ATOM 644 O O . ARG A 1 88 ? -12.098 -3.304 -6.969 1.00 98.69 88 ARG A O 1
ATOM 651 N N . PRO A 1 89 ? -12.274 -2.676 -4.812 1.00 98.88 89 PRO A N 1
ATOM 652 C CA . PRO A 1 89 ? -11.833 -1.316 -5.086 1.00 98.88 89 PRO A CA 1
ATOM 653 C C . PRO A 1 89 ? -10.373 -1.331 -5.562 1.00 98.88 89 PRO A C 1
ATOM 655 O O . PRO A 1 89 ? -9.524 -2.016 -4.984 1.00 98.88 89 PRO A O 1
ATOM 658 N N . ILE A 1 90 ? -10.103 -0.572 -6.623 1.00 98.94 90 ILE A N 1
ATOM 659 C CA . ILE A 1 90 ? -8.773 -0.460 -7.223 1.00 98.94 90 ILE A CA 1
ATOM 660 C C . ILE A 1 90 ? -8.115 0.820 -6.715 1.00 98.94 90 ILE A C 1
ATOM 662 O O . ILE A 1 90 ? -8.696 1.896 -6.862 1.00 98.94 90 ILE A O 1
ATOM 666 N N . ILE A 1 91 ? -6.909 0.708 -6.163 1.00 98.94 91 ILE A N 1
ATOM 667 C CA . ILE A 1 91 ? -6.016 1.831 -5.864 1.00 98.94 91 ILE A CA 1
ATOM 668 C C . ILE A 1 91 ? -4.937 1.850 -6.944 1.00 98.94 91 ILE A C 1
ATOM 670 O O . ILE A 1 91 ? -4.136 0.922 -7.065 1.00 98.94 91 ILE A O 1
ATOM 674 N N . ASP A 1 92 ? -4.951 2.899 -7.754 1.00 98.94 92 ASP A N 1
ATOM 675 C CA . ASP A 1 92 ? -4.147 3.019 -8.960 1.00 98.94 92 ASP A CA 1
ATOM 676 C C . ASP A 1 92 ? -3.142 4.162 -8.813 1.00 98.94 92 ASP A C 1
ATOM 678 O O . ASP A 1 92 ? -3.523 5.327 -8.690 1.00 98.94 92 ASP A O 1
ATOM 682 N N . GLY A 1 93 ? -1.856 3.805 -8.822 1.00 98.88 93 GLY A N 1
ATOM 683 C CA . GLY A 1 93 ? -0.745 4.743 -8.699 1.00 98.88 93 GLY A CA 1
ATOM 684 C C . GLY A 1 93 ? -0.595 5.706 -9.877 1.00 98.88 93 GLY A C 1
ATOM 685 O O . GLY A 1 93 ? -0.026 6.779 -9.699 1.00 98.88 93 GLY A O 1
ATOM 686 N N . ASP A 1 94 ? -1.106 5.374 -11.065 1.00 98.81 94 ASP A N 1
ATOM 687 C CA . ASP A 1 94 ? -0.897 6.198 -12.258 1.00 98.81 94 ASP A CA 1
ATOM 688 C C . ASP A 1 94 ? -1.646 7.530 -12.166 1.00 98.81 94 ASP A C 1
ATOM 690 O O . ASP A 1 94 ? -2.871 7.553 -12.108 1.00 98.81 94 ASP A O 1
ATOM 694 N N . GLY A 1 95 ? -0.926 8.647 -12.133 1.00 98.69 95 GLY A N 1
ATOM 695 C CA . GLY A 1 95 ? -1.501 9.968 -11.905 1.00 98.69 95 GLY A CA 1
ATOM 696 C C . GLY A 1 95 ? -2.094 10.132 -10.503 1.00 98.69 95 GLY A C 1
ATOM 697 O O . GLY A 1 95 ? -2.952 10.993 -10.306 1.00 98.69 95 GLY A O 1
ATOM 698 N N . ALA A 1 96 ? -1.681 9.304 -9.536 1.00 98.81 96 ALA A N 1
ATOM 699 C CA . ALA A 1 96 ? -2.203 9.375 -8.179 1.00 98.81 96 ALA A CA 1
ATOM 700 C C . ALA A 1 96 ? -1.811 10.680 -7.475 1.00 98.81 96 ALA A C 1
ATOM 702 O O . ALA A 1 96 ? -0.841 11.349 -7.832 1.00 98.81 96 ALA A O 1
ATOM 703 N N . THR A 1 97 ? -2.536 11.020 -6.416 1.00 98.81 97 THR A N 1
ATOM 704 C CA . THR A 1 97 ? -2.215 12.147 -5.532 1.00 98.81 97 THR A CA 1
ATOM 705 C C . THR A 1 97 ? -1.973 11.680 -4.101 1.00 98.81 97 THR A C 1
ATOM 707 O O . THR A 1 97 ? -2.541 10.682 -3.659 1.00 98.81 97 THR A O 1
ATOM 710 N N . THR A 1 98 ? -1.138 12.410 -3.365 1.00 98.31 98 THR A N 1
ATOM 711 C CA . THR A 1 98 ? -0.935 12.198 -1.926 1.00 98.31 98 THR A CA 1
ATOM 712 C C . THR A 1 98 ? -1.661 13.290 -1.134 1.00 98.31 98 THR A C 1
ATOM 714 O O . THR A 1 98 ? -1.518 14.478 -1.433 1.00 98.31 98 THR A O 1
ATOM 717 N N . ARG A 1 99 ? -2.399 12.916 -0.079 1.00 97.88 99 ARG A N 1
ATOM 718 C CA . ARG A 1 99 ? -2.992 13.859 0.889 1.00 97.88 99 ARG A CA 1
ATOM 719 C C . ARG A 1 99 ? -1.925 14.803 1.458 1.00 97.88 99 ARG A C 1
ATOM 721 O O . ARG A 1 99 ? -0.934 14.342 2.012 1.00 97.88 99 ARG A O 1
ATOM 728 N N . ALA A 1 100 ? -2.174 16.114 1.434 1.00 96.69 100 ALA A N 1
ATOM 729 C CA . ALA A 1 100 ? -1.203 17.133 1.864 1.00 96.69 100 ALA A CA 1
ATOM 730 C C . ALA A 1 100 ? -0.784 17.058 3.350 1.00 96.69 100 ALA A C 1
ATOM 732 O O . ALA A 1 100 ? 0.285 17.542 3.711 1.00 96.69 100 ALA A O 1
ATOM 733 N N . ALA A 1 101 ? -1.612 16.461 4.216 1.00 97.56 101 ALA A N 1
ATOM 734 C CA . ALA A 1 101 ? -1.276 16.237 5.625 1.00 97.56 101 ALA A CA 1
ATOM 735 C C . ALA A 1 101 ? -0.215 15.138 5.827 1.00 97.56 101 ALA A C 1
ATOM 737 O O . ALA A 1 101 ? 0.418 15.079 6.882 1.00 97.56 101 ALA A O 1
ATOM 738 N N . LEU A 1 102 ? -0.010 14.274 4.827 1.00 98.00 102 LEU A N 1
ATOM 739 C CA . LEU A 1 102 ? 1.014 13.241 4.856 1.00 98.00 102 LEU A CA 1
ATOM 740 C C . LEU A 1 102 ? 2.339 13.802 4.347 1.00 98.00 102 LEU A C 1
ATOM 742 O O . LEU A 1 102 ? 2.434 14.357 3.256 1.00 98.00 102 LEU A O 1
ATOM 746 N N . ASN A 1 103 ? 3.393 13.598 5.129 1.00 97.56 103 ASN A N 1
ATOM 747 C CA . ASN A 1 103 ? 4.753 13.959 4.760 1.00 97.56 103 ASN A CA 1
ATOM 748 C C .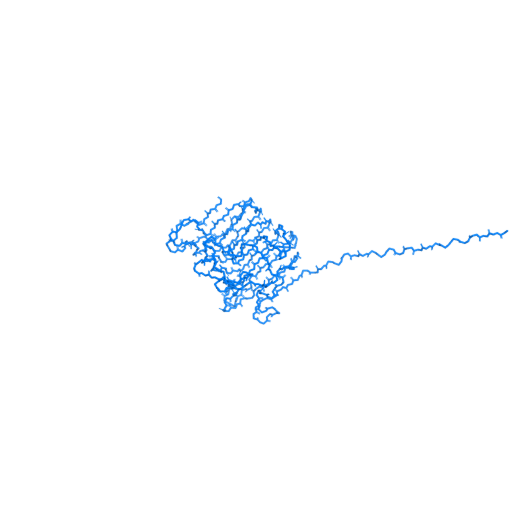 ASN A 1 103 ? 5.654 12.765 5.054 1.00 97.56 103 ASN A C 1
ATOM 750 O O . ASN A 1 103 ? 6.014 12.536 6.204 1.00 97.56 103 ASN A O 1
ATOM 754 N N . PHE A 1 104 ? 6.036 12.005 4.031 1.00 97.75 104 PHE A N 1
ATOM 755 C CA . PHE A 1 104 ? 6.856 10.807 4.190 1.00 97.75 104 PHE A CA 1
ATOM 756 C C . PHE A 1 104 ? 7.952 10.732 3.138 1.00 97.75 104 PHE A C 1
ATOM 758 O O . PHE A 1 104 ? 7.837 11.264 2.040 1.00 97.75 104 PHE A O 1
ATOM 765 N N . TRP A 1 105 ? 9.067 10.111 3.505 1.00 97.94 105 TRP A N 1
ATOM 766 C CA . TRP A 1 105 ? 10.149 9.825 2.570 1.00 97.94 105 TRP A CA 1
ATOM 767 C C . TRP A 1 105 ? 9.822 8.594 1.724 1.00 97.94 105 TRP A C 1
ATOM 769 O O . TRP A 1 105 ? 8.963 7.786 2.094 1.00 97.94 105 TRP A O 1
ATOM 779 N N . ASN A 1 106 ? 10.558 8.427 0.623 1.00 97.75 106 ASN A N 1
ATOM 780 C CA . ASN A 1 106 ? 10.388 7.311 -0.307 1.00 97.75 106 ASN A CA 1
ATOM 781 C C . ASN A 1 106 ? 8.953 7.226 -0.868 1.00 97.75 106 ASN A C 1
ATOM 783 O O . ASN A 1 106 ? 8.404 6.131 -0.988 1.00 97.75 106 ASN A O 1
ATOM 787 N N . GLU A 1 107 ? 8.313 8.366 -1.175 1.00 97.94 107 GLU A N 1
ATOM 788 C CA . GLU A 1 107 ? 6.980 8.356 -1.800 1.00 97.94 107 GLU A CA 1
ATOM 789 C C . GLU A 1 107 ? 7.005 7.586 -3.127 1.00 97.94 107 GLU A C 1
ATOM 791 O O . GLU A 1 107 ? 6.107 6.804 -3.418 1.00 97.94 107 GLU A O 1
ATOM 796 N N . ASP A 1 108 ? 8.068 7.751 -3.903 1.00 98.56 108 ASP A N 1
ATOM 797 C CA . ASP A 1 108 ? 8.326 7.108 -5.192 1.00 98.56 108 ASP A CA 1
ATOM 798 C C . ASP A 1 108 ? 8.537 5.592 -5.114 1.00 98.56 108 ASP A C 1
ATOM 800 O O . ASP A 1 108 ? 8.663 4.946 -6.151 1.00 98.56 108 ASP A O 1
ATOM 804 N N . ARG A 1 109 ? 8.560 5.007 -3.910 1.00 98.56 109 ARG A N 1
ATOM 805 C CA . ARG A 1 109 ? 8.792 3.576 -3.686 1.00 98.56 109 ARG A CA 1
ATOM 806 C C . ARG A 1 109 ? 7.525 2.751 -3.505 1.00 98.56 109 ARG A C 1
ATOM 808 O O . ARG A 1 109 ? 7.634 1.528 -3.451 1.00 98.56 109 ARG A O 1
ATOM 815 N N . GLY A 1 110 ? 6.342 3.360 -3.425 1.00 98.31 110 GLY A N 1
ATOM 816 C CA . GLY A 1 110 ? 5.114 2.590 -3.241 1.00 98.31 110 GLY A CA 1
ATOM 817 C C . GLY A 1 110 ? 3.817 3.317 -3.577 1.00 98.31 110 GLY A C 1
ATOM 818 O O . GLY A 1 110 ? 3.737 4.543 -3.474 1.00 98.31 110 GLY A O 1
ATOM 819 N N . VAL A 1 111 ? 2.788 2.551 -3.950 1.00 98.94 111 VAL A N 1
ATOM 820 C CA . VAL A 1 111 ? 1.398 3.038 -4.030 1.00 98.94 111 VAL A CA 1
ATOM 821 C C . VAL A 1 111 ? 0.782 3.060 -2.632 1.00 98.94 111 VAL A C 1
ATOM 823 O O . VAL A 1 111 ? 0.317 4.100 -2.179 1.00 98.94 111 VAL A O 1
ATOM 826 N N . ILE A 1 112 ? 0.867 1.954 -1.894 1.00 98.88 112 ILE A N 1
ATOM 827 C CA . ILE A 1 112 ? 0.568 1.932 -0.458 1.00 98.88 112 ILE A CA 1
ATOM 828 C C . ILE A 1 112 ? 1.866 1.675 0.292 1.00 98.88 112 ILE A C 1
ATOM 830 O O . ILE A 1 112 ? 2.516 0.651 0.076 1.00 98.88 112 ILE A O 1
ATOM 834 N N . LYS A 1 113 ? 2.242 2.593 1.186 1.00 98.88 113 LYS A N 1
ATOM 835 C CA . LYS A 1 113 ? 3.404 2.430 2.064 1.00 98.88 113 LYS A CA 1
ATOM 836 C C . LYS A 1 113 ? 2.951 2.070 3.479 1.00 98.88 113 LYS A C 1
ATOM 838 O O . LYS A 1 113 ? 2.161 2.795 4.068 1.00 98.88 113 LYS A O 1
ATOM 843 N N . ILE A 1 114 ? 3.508 1.019 4.070 1.00 98.88 114 ILE A N 1
ATOM 844 C CA . ILE A 1 114 ? 3.553 0.851 5.529 1.00 98.88 114 ILE A CA 1
ATOM 845 C C . ILE A 1 114 ? 4.997 1.113 5.940 1.00 98.88 114 ILE A C 1
ATOM 847 O O . ILE A 1 114 ? 5.912 0.424 5.493 1.00 98.88 114 ILE A O 1
ATOM 851 N N . GLY A 1 115 ? 5.236 2.161 6.718 1.00 98.62 115 GLY A N 1
ATOM 852 C CA . GLY A 1 115 ? 6.602 2.579 7.002 1.00 98.62 115 GLY A CA 1
ATOM 853 C C . GLY A 1 115 ? 6.678 3.933 7.670 1.00 98.62 115 GLY A C 1
ATOM 854 O O . GLY A 1 115 ? 5.694 4.409 8.227 1.00 98.62 115 GLY A O 1
ATOM 855 N N . GLY A 1 116 ? 7.856 4.548 7.627 1.00 97.94 116 GLY A N 1
ATOM 856 C CA . GLY A 1 116 ? 8.069 5.793 8.349 1.00 97.94 116 GLY A CA 1
ATOM 857 C C . GLY A 1 116 ? 7.621 7.046 7.595 1.00 97.94 116 GLY A C 1
ATOM 858 O O . GLY A 1 116 ? 7.530 7.064 6.358 1.00 97.94 116 GLY A O 1
ATOM 859 N N . ALA A 1 117 ? 7.344 8.090 8.371 1.00 98.25 117 ALA A N 1
ATOM 860 C CA . ALA A 1 117 ? 6.910 9.404 7.918 1.00 98.25 117 ALA A CA 1
ATOM 861 C C . ALA A 1 117 ? 7.454 10.515 8.840 1.00 98.25 117 ALA A C 1
ATOM 863 O O . ALA A 1 117 ? 7.818 10.269 9.986 1.00 98.25 117 ALA A O 1
ATOM 864 N N . ASN A 1 118 ? 7.523 11.745 8.328 1.00 97.62 118 ASN A N 1
ATOM 865 C CA . ASN A 1 118 ? 7.702 12.955 9.139 1.00 97.62 118 ASN A CA 1
ATOM 866 C C . ASN A 1 118 ? 6.363 13.411 9.744 1.00 97.62 118 ASN A C 1
ATOM 868 O O . ASN A 1 118 ? 6.322 13.879 10.878 1.00 97.62 118 ASN A O 1
ATOM 872 N N . ALA A 1 119 ? 5.280 13.303 8.964 1.00 96.62 119 ALA A N 1
ATOM 873 C CA . ALA A 1 119 ? 3.905 13.512 9.407 1.00 96.62 119 ALA A CA 1
ATOM 874 C C . ALA A 1 119 ? 3.034 12.345 8.893 1.00 96.62 119 ALA A C 1
ATOM 876 O O . ALA A 1 119 ? 2.937 12.172 7.671 1.00 96.62 119 ALA A O 1
ATOM 877 N N . PRO A 1 120 ? 2.433 11.533 9.786 1.00 96.88 120 PRO A N 1
ATOM 878 C CA . PRO A 1 120 ? 2.553 11.600 11.251 1.00 96.88 120 PRO A CA 1
ATOM 879 C C . PRO A 1 120 ? 3.990 11.317 11.729 1.00 96.88 120 PRO A C 1
ATOM 881 O O . PRO A 1 120 ? 4.824 10.874 10.942 1.00 96.88 120 PRO A O 1
ATOM 884 N N . ALA A 1 121 ? 4.283 11.616 13.000 1.00 96.69 121 ALA A N 1
ATOM 885 C CA . ALA A 1 121 ? 5.601 11.359 13.579 1.00 96.69 121 ALA A CA 1
ATOM 886 C C . ALA A 1 121 ? 5.988 9.881 13.429 1.00 96.69 121 ALA A C 1
ATOM 888 O O . ALA A 1 121 ? 5.140 9.000 13.579 1.00 96.69 121 ALA A O 1
ATOM 889 N N . ASP A 1 122 ? 7.265 9.627 13.143 1.00 98.44 122 ASP A N 1
ATOM 890 C CA . ASP A 1 122 ? 7.746 8.286 12.835 1.00 98.44 122 ASP A CA 1
ATOM 891 C C . ASP A 1 122 ? 7.493 7.303 13.986 1.00 98.44 122 ASP A C 1
ATOM 893 O O . ASP A 1 122 ? 7.892 7.526 15.130 1.00 98.44 122 ASP A O 1
ATOM 897 N N . THR A 1 123 ? 6.859 6.182 13.659 1.00 97.50 123 THR A N 1
ATOM 898 C CA . THR A 1 123 ? 6.645 5.052 14.565 1.00 97.50 123 THR A CA 1
ATOM 899 C C . THR A 1 123 ? 7.228 3.775 13.960 1.00 97.50 123 THR A C 1
ATOM 901 O O . THR A 1 123 ? 7.701 3.754 12.820 1.00 97.50 123 THR A O 1
ATOM 904 N N . MET A 1 124 ? 7.214 2.679 14.723 1.00 98.50 124 MET A N 1
ATOM 905 C CA . MET A 1 124 ? 7.262 1.341 14.133 1.00 98.50 124 MET A CA 1
ATOM 906 C C . MET A 1 124 ? 5.817 0.920 13.839 1.00 98.50 124 MET A C 1
ATOM 908 O O . MET A 1 124 ? 5.105 0.611 14.803 1.00 98.50 124 MET A O 1
ATOM 912 N N . PRO A 1 125 ? 5.349 0.943 12.574 1.00 98.81 125 PRO A N 1
ATOM 913 C CA . PRO A 1 125 ? 3.966 0.602 12.270 1.00 98.81 125 PRO A CA 1
ATOM 914 C C . PRO A 1 125 ? 3.692 -0.834 12.695 1.00 98.81 125 PRO A C 1
ATOM 916 O O . PRO A 1 125 ? 4.516 -1.714 12.446 1.00 98.81 125 PRO A O 1
ATOM 919 N N . ARG A 1 126 ? 2.567 -1.083 13.363 1.00 98.88 126 ARG A N 1
ATOM 920 C CA . ARG A 1 126 ? 2.280 -2.428 13.868 1.00 98.88 126 ARG A CA 1
ATOM 921 C C . ARG A 1 126 ? 0.807 -2.722 14.024 1.00 98.88 126 ARG A C 1
ATOM 923 O O . ARG A 1 126 ? 0.033 -1.791 14.237 1.00 98.88 126 ARG A O 1
ATOM 930 N N . TRP A 1 127 ? 0.458 -4.008 13.977 1.00 98.94 127 TRP A N 1
ATOM 931 C CA . TRP A 1 127 ? -0.925 -4.485 14.077 1.00 98.94 127 TRP A CA 1
ATOM 932 C C . TRP A 1 127 ? -1.820 -3.809 13.036 1.00 98.94 127 TRP A C 1
ATOM 934 O O . TRP A 1 127 ? -2.786 -3.117 13.360 1.00 98.94 127 TRP A O 1
ATOM 944 N N . ILE A 1 128 ? -1.429 -3.968 11.771 1.00 98.94 128 ILE A N 1
ATOM 945 C CA . ILE A 1 128 ? -2.118 -3.408 10.607 1.00 98.94 128 ILE A CA 1
ATOM 946 C C . ILE A 1 128 ? -2.585 -4.556 9.721 1.00 98.94 128 ILE A C 1
ATOM 948 O O . ILE A 1 128 ? -1.811 -5.463 9.412 1.00 98.94 128 ILE A O 1
ATOM 952 N N . VAL A 1 129 ? -3.832 -4.481 9.268 1.00 98.94 129 VAL A N 1
ATOM 953 C CA . VAL A 1 129 ? -4.399 -5.384 8.267 1.00 98.94 129 VAL A CA 1
ATOM 954 C C . VAL A 1 129 ? -4.707 -4.585 7.006 1.00 98.94 129 VAL A C 1
ATOM 956 O O . VAL A 1 129 ? -5.496 -3.644 7.044 1.00 98.94 129 VAL A O 1
ATOM 959 N N . LEU A 1 130 ? -4.099 -4.971 5.887 1.00 98.94 130 LEU A N 1
ATOM 960 C CA . LEU A 1 130 ? -4.513 -4.558 4.549 1.00 98.94 130 LEU A CA 1
ATOM 961 C C . LEU A 1 130 ? -5.228 -5.728 3.891 1.00 98.94 130 LEU A C 1
ATOM 963 O O . LEU A 1 130 ? -4.644 -6.803 3.738 1.00 98.94 130 LEU A O 1
ATOM 967 N N . GLU A 1 131 ? -6.480 -5.527 3.495 1.00 98.94 131 GLU A N 1
ATOM 968 C CA . GLU A 1 131 ? -7.251 -6.606 2.901 1.00 98.94 131 GLU A CA 1
ATOM 969 C C . GLU A 1 131 ? -8.247 -6.166 1.845 1.00 98.94 131 GLU A C 1
ATOM 971 O O . GLU A 1 131 ? -8.785 -5.062 1.868 1.00 98.94 131 GLU A O 1
ATOM 976 N N . GLY A 1 132 ? -8.563 -7.063 0.922 1.00 98.88 132 GLY A N 1
ATOM 977 C CA . GLY A 1 132 ? -9.695 -6.840 0.041 1.00 98.88 132 GLY A CA 1
ATOM 978 C C . GLY A 1 132 ? -9.407 -5.942 -1.172 1.00 98.88 132 GLY A C 1
ATOM 979 O O . GLY A 1 132 ? -10.341 -5.668 -1.923 1.00 98.88 132 GLY A O 1
ATOM 980 N N . LEU A 1 133 ? -8.167 -5.489 -1.388 1.00 98.94 133 LEU A N 1
ATOM 981 C CA . LEU A 1 133 ? -7.806 -4.419 -2.339 1.00 98.94 133 LEU A CA 1
ATOM 982 C C . LEU A 1 133 ? -7.216 -4.948 -3.657 1.00 98.94 133 LEU A C 1
ATOM 984 O O . LEU A 1 133 ? -6.575 -5.995 -3.677 1.00 98.94 133 LEU A O 1
ATOM 988 N N . ASP A 1 134 ? -7.393 -4.216 -4.757 1.00 98.94 134 ASP A N 1
ATOM 989 C CA . ASP A 1 134 ? -6.564 -4.347 -5.968 1.00 98.94 134 ASP A CA 1
ATOM 990 C C . ASP A 1 134 ? -5.636 -3.126 -6.048 1.00 98.94 134 ASP A C 1
ATOM 992 O O . ASP A 1 134 ? -6.115 -1.993 -6.035 1.00 98.94 134 ASP A O 1
ATOM 996 N N . VAL A 1 135 ? -4.318 -3.333 -6.067 1.00 99.00 135 VAL A N 1
ATOM 997 C CA . VAL A 1 135 ? -3.321 -2.251 -6.040 1.00 99.00 135 VAL A CA 1
ATOM 998 C C . VAL A 1 135 ? -2.393 -2.369 -7.242 1.00 99.00 135 VAL A C 1
ATOM 1000 O O . VAL A 1 135 ? -1.824 -3.436 -7.495 1.00 99.00 135 VAL A O 1
ATOM 1003 N N . THR A 1 136 ? -2.252 -1.268 -7.985 1.00 98.94 136 THR A N 1
ATOM 1004 C CA . THR A 1 136 ? -1.638 -1.269 -9.319 1.00 98.94 136 THR A CA 1
ATOM 1005 C C . THR A 1 136 ? -0.805 -0.023 -9.620 1.00 98.94 136 THR A C 1
ATOM 1007 O O . THR A 1 136 ? -0.960 1.014 -8.976 1.00 98.94 136 THR A O 1
ATOM 1010 N N . SER A 1 137 ? 0.037 -0.118 -10.654 1.00 98.81 137 SER A N 1
ATOM 1011 C CA . SER A 1 137 ? 0.688 1.016 -11.331 1.00 98.81 137 SER A CA 1
ATOM 1012 C C . SER A 1 137 ? 1.808 1.711 -10.544 1.00 98.81 137 SER A C 1
ATOM 1014 O O . SER A 1 137 ? 2.100 2.885 -10.761 1.00 98.81 137 SER A O 1
ATOM 1016 N N . GLY A 1 138 ? 2.488 0.994 -9.646 1.00 98.56 138 GLY A N 1
ATOM 1017 C CA . GLY A 1 138 ? 3.682 1.474 -8.946 1.00 98.56 138 GLY A CA 1
ATOM 1018 C C . GLY A 1 138 ? 4.973 1.195 -9.720 1.00 98.56 138 GLY A C 1
ATOM 1019 O O . GLY A 1 138 ? 5.746 0.335 -9.302 1.00 98.56 138 GLY A O 1
ATOM 1020 N N . ARG A 1 139 ? 5.200 1.861 -10.862 1.00 98.69 139 ARG A N 1
ATOM 1021 C CA . ARG A 1 139 ? 6.429 1.749 -11.689 1.00 98.69 139 ARG A CA 1
ATOM 1022 C C . ARG A 1 139 ? 6.518 2.841 -12.761 1.00 98.69 139 ARG A C 1
ATOM 1024 O O . ARG A 1 139 ? 5.480 3.366 -13.149 1.00 98.69 139 ARG A O 1
ATOM 1031 N N . PRO A 1 140 ? 7.695 3.096 -13.362 1.00 98.44 140 PRO A N 1
ATOM 1032 C CA . PRO A 1 140 ? 7.775 3.795 -14.642 1.00 98.44 140 PRO A CA 1
ATOM 1033 C C . PRO A 1 140 ? 6.912 3.110 -15.718 1.00 98.44 140 PRO A C 1
ATOM 1035 O O . PRO A 1 140 ? 6.849 1.876 -15.729 1.00 98.44 140 PRO A O 1
ATOM 1038 N N . PRO A 1 141 ? 6.296 3.859 -16.652 1.00 98.06 141 PRO A N 1
ATOM 1039 C CA . PRO A 1 141 ? 6.383 5.313 -16.812 1.00 98.06 141 PRO A CA 1
ATOM 1040 C C . PRO A 1 141 ? 5.344 6.087 -15.980 1.00 98.06 141 PRO A C 1
ATOM 1042 O O . PRO A 1 141 ? 5.118 7.264 -16.240 1.00 98.06 141 PRO A O 1
ATOM 1045 N N . PHE A 1 142 ? 4.669 5.439 -15.029 1.00 98.81 142 PHE A N 1
ATOM 1046 C CA . PHE A 1 142 ? 3.649 6.093 -14.222 1.00 98.81 142 PHE A CA 1
ATOM 1047 C C . PHE A 1 142 ? 4.271 7.085 -13.233 1.00 98.81 142 PHE A C 1
ATOM 1049 O O . PHE A 1 142 ? 5.419 6.944 -12.797 1.00 98.81 142 PHE A O 1
ATOM 1056 N N . SER A 1 143 ? 3.476 8.080 -12.854 1.00 98.81 143 SER A N 1
ATOM 1057 C CA . SER A 1 143 ? 3.868 9.164 -11.953 1.00 98.81 143 SER A CA 1
ATOM 1058 C C . SER A 1 143 ? 2.742 9.491 -10.976 1.00 98.81 143 SER A C 1
ATOM 1060 O O . SER A 1 143 ? 1.614 9.034 -11.136 1.00 98.81 143 SER A O 1
ATOM 1062 N N . PHE A 1 144 ? 3.042 10.282 -9.952 1.00 98.88 144 PHE A N 1
ATOM 1063 C CA . PHE A 1 144 ? 2.076 10.777 -8.974 1.00 98.88 144 PHE A CA 1
ATOM 1064 C C . PHE A 1 144 ? 2.401 12.228 -8.600 1.00 98.88 144 PHE A C 1
ATOM 1066 O O . PHE A 1 144 ? 3.514 12.705 -8.809 1.00 98.88 144 PHE A O 1
ATOM 1073 N N . THR A 1 145 ? 1.441 12.937 -8.011 1.00 98.75 145 THR A N 1
ATOM 1074 C CA . THR A 1 145 ? 1.653 14.268 -7.427 1.00 98.75 145 THR A CA 1
ATOM 1075 C C . THR A 1 145 ? 1.660 14.159 -5.906 1.00 98.75 145 THR A C 1
ATOM 1077 O O . THR A 1 145 ? 0.616 13.969 -5.280 1.00 98.75 145 THR A O 1
ATOM 1080 N N . GLY A 1 146 ? 2.853 14.247 -5.318 1.00 96.94 146 GLY A N 1
ATOM 1081 C CA . GLY A 1 146 ? 3.073 14.176 -3.870 1.00 96.94 146 GLY A CA 1
ATOM 1082 C C . GLY A 1 146 ? 3.622 15.480 -3.298 1.00 96.94 146 GLY A C 1
ATOM 1083 O O . GLY A 1 146 ? 3.481 16.548 -3.899 1.00 96.94 146 GLY A O 1
ATOM 1084 N N . ARG A 1 147 ? 4.317 15.405 -2.155 1.00 93.00 147 ARG A N 1
ATOM 1085 C CA . ARG A 1 147 ? 4.870 16.601 -1.486 1.00 93.00 147 ARG A CA 1
ATOM 1086 C C . ARG A 1 147 ? 5.926 17.333 -2.326 1.00 93.00 147 ARG A C 1
ATOM 1088 O O . ARG A 1 147 ? 6.146 18.525 -2.144 1.00 93.00 147 ARG A O 1
ATOM 1095 N N . ASN A 1 148 ? 6.578 16.607 -3.235 1.00 94.06 148 ASN A N 1
ATOM 1096 C CA . ASN A 1 148 ? 7.611 17.120 -4.134 1.00 94.06 148 ASN A CA 1
ATOM 1097 C C . ASN A 1 148 ? 7.037 17.582 -5.490 1.00 94.06 148 ASN A C 1
ATOM 1099 O O . ASN A 1 148 ? 7.799 17.856 -6.413 1.00 94.06 148 ASN A O 1
ATOM 1103 N N . GLY A 1 149 ? 5.708 17.656 -5.626 1.00 97.62 149 GLY A N 1
ATOM 1104 C CA . GLY A 1 149 ? 5.044 17.868 -6.909 1.00 97.62 149 GLY A CA 1
ATOM 1105 C C . GLY A 1 149 ? 4.994 16.589 -7.747 1.00 97.62 149 GLY A C 1
ATOM 1106 O O . GLY A 1 149 ? 4.993 15.478 -7.204 1.00 97.62 149 GLY A O 1
ATOM 1107 N N . LEU A 1 150 ? 4.922 16.751 -9.070 1.00 98.56 150 LEU A N 1
ATOM 1108 C CA . LEU A 1 150 ? 4.907 15.638 -10.018 1.00 98.56 150 LEU A CA 1
ATOM 1109 C C . LEU A 1 150 ? 6.209 14.832 -9.906 1.00 98.56 150 LEU A C 1
ATOM 1111 O O . LEU A 1 150 ? 7.296 15.376 -10.080 1.00 98.56 150 LEU A O 1
ATOM 1115 N N . THR A 1 151 ? 6.082 13.547 -9.591 1.00 98.69 151 THR A N 1
ATOM 1116 C CA . THR A 1 151 ? 7.192 12.636 -9.304 1.00 98.69 151 THR A CA 1
ATOM 1117 C C . THR A 1 151 ? 6.959 11.304 -10.009 1.00 98.69 151 THR A C 1
ATOM 1119 O O . THR A 1 151 ? 5.889 10.709 -9.880 1.00 98.69 151 THR A O 1
ATOM 1122 N N . ASP A 1 152 ? 7.970 10.814 -10.719 1.00 98.69 152 ASP A N 1
ATOM 1123 C CA . ASP A 1 152 ? 7.937 9.485 -11.329 1.00 98.69 152 ASP A CA 1
ATOM 1124 C C . ASP A 1 152 ? 8.121 8.396 -10.269 1.00 98.69 152 ASP A C 1
ATOM 1126 O O . ASP A 1 152 ? 8.867 8.563 -9.299 1.00 98.69 152 ASP A O 1
ATOM 1130 N N . TYR A 1 153 ? 7.480 7.243 -10.462 1.00 98.88 153 TYR A N 1
ATOM 1131 C CA . TYR A 1 153 ? 7.802 6.071 -9.651 1.00 98.88 153 TYR A CA 1
ATOM 1132 C C . TYR A 1 153 ? 9.203 5.550 -9.974 1.00 98.88 153 TYR A C 1
ATOM 1134 O O . TYR A 1 153 ? 9.601 5.462 -11.135 1.00 98.88 153 TYR A O 1
ATOM 1142 N N . ALA A 1 154 ? 9.939 5.118 -8.951 1.00 98.69 154 ALA A N 1
ATOM 1143 C CA . ALA A 1 154 ? 11.192 4.404 -9.157 1.00 98.69 154 ALA A CA 1
ATOM 1144 C C . ALA A 1 154 ? 10.938 3.026 -9.792 1.00 98.69 154 ALA A C 1
ATOM 1146 O O . ALA A 1 154 ? 9.888 2.415 -9.590 1.00 98.69 154 ALA A O 1
ATOM 1147 N N . LYS A 1 155 ? 11.930 2.473 -10.505 1.00 98.56 155 LYS A N 1
ATOM 1148 C CA . LYS A 1 155 ? 11.839 1.107 -11.065 1.00 98.56 155 LYS A CA 1
ATOM 1149 C C . LYS A 1 155 ? 11.469 0.069 -10.008 1.00 98.56 155 LYS A C 1
ATOM 1151 O O . LYS A 1 155 ? 10.634 -0.783 -10.260 1.00 98.56 155 LYS A O 1
ATOM 1156 N N . ASN A 1 156 ? 12.045 0.190 -8.817 1.00 97.88 156 ASN A N 1
ATOM 1157 C CA . ASN A 1 156 ? 11.814 -0.707 -7.689 1.00 97.88 156 ASN A CA 1
ATOM 1158 C C . ASN A 1 156 ? 10.682 -0.248 -6.753 1.00 97.88 156 ASN A C 1
ATOM 1160 O O . ASN A 1 156 ? 10.635 -0.686 -5.597 1.00 97.88 156 ASN A O 1
ATOM 1164 N N . ALA A 1 157 ? 9.789 0.624 -7.225 1.00 98.81 157 ALA A N 1
ATOM 1165 C CA . ALA A 1 157 ? 8.542 0.920 -6.540 1.00 98.81 157 ALA A CA 1
ATOM 1166 C C . ALA A 1 157 ? 7.669 -0.334 -6.432 1.00 98.81 157 ALA A C 1
ATOM 1168 O O . ALA A 1 157 ? 7.757 -1.222 -7.279 1.00 98.81 157 ALA A O 1
ATOM 1169 N N . ALA A 1 158 ? 6.852 -0.420 -5.385 1.00 98.81 158 ALA A N 1
ATOM 1170 C CA . ALA A 1 158 ? 5.949 -1.539 -5.165 1.00 98.81 158 ALA A CA 1
ATOM 1171 C C . ALA A 1 158 ? 4.473 -1.128 -5.213 1.00 98.81 158 ALA A C 1
ATOM 1173 O O . ALA A 1 158 ? 4.127 -0.000 -4.857 1.00 98.81 158 ALA A O 1
ATOM 1174 N N . ALA A 1 159 ? 3.579 -2.051 -5.568 1.00 98.88 159 ALA A N 1
ATOM 1175 C CA . ALA A 1 159 ? 2.156 -1.851 -5.283 1.00 98.88 159 ALA A CA 1
ATOM 1176 C C . ALA A 1 159 ? 1.958 -1.719 -3.761 1.00 98.88 159 ALA A C 1
ATOM 1178 O O . ALA A 1 159 ? 1.411 -0.725 -3.279 1.00 98.88 159 ALA A O 1
ATOM 1179 N N . LEU A 1 160 ? 2.506 -2.671 -2.999 1.00 98.94 160 LEU A N 1
ATOM 1180 C CA . LEU A 1 160 ? 2.540 -2.642 -1.537 1.00 98.94 160 LEU A CA 1
ATOM 1181 C C . LEU A 1 160 ? 3.991 -2.563 -1.050 1.00 98.94 160 LEU A C 1
ATOM 1183 O O . LEU A 1 160 ? 4.769 -3.498 -1.238 1.00 98.94 160 LEU A O 1
ATOM 1187 N N . TYR A 1 161 ? 4.356 -1.447 -0.420 1.00 98.88 161 TYR A N 1
ATOM 1188 C CA . TYR A 1 161 ? 5.693 -1.203 0.116 1.00 98.88 161 TYR A CA 1
ATOM 1189 C C . TYR A 1 161 ? 5.681 -1.222 1.647 1.00 98.88 161 TYR A C 1
ATOM 1191 O O . TYR A 1 161 ? 5.333 -0.232 2.290 1.00 98.88 161 TYR A O 1
ATOM 1199 N N . VAL A 1 162 ? 6.097 -2.338 2.242 1.00 98.81 162 VAL A N 1
ATOM 1200 C CA . VAL A 1 162 ? 6.355 -2.440 3.682 1.00 98.81 162 VAL A CA 1
ATOM 1201 C C . VAL A 1 162 ? 7.821 -2.087 3.930 1.00 98.81 1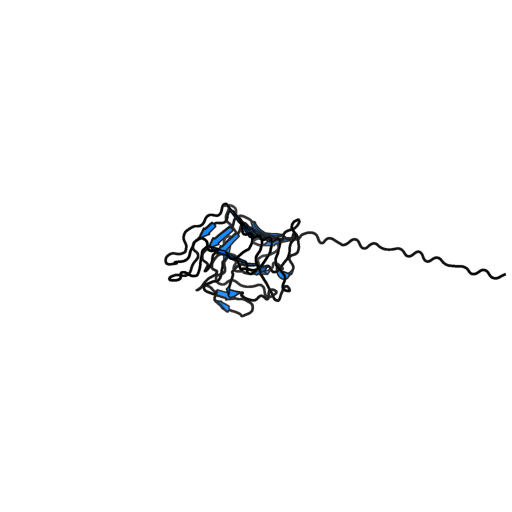62 VAL A C 1
ATOM 1203 O O . VAL A 1 162 ? 8.716 -2.913 3.801 1.00 98.81 162 VAL A O 1
ATOM 1206 N N . GLU A 1 163 ? 8.104 -0.829 4.244 1.00 98.69 163 GLU A N 1
ATOM 1207 C CA . GLU A 1 163 ? 9.470 -0.375 4.539 1.00 98.69 163 GLU A CA 1
ATOM 1208 C C . GLU A 1 163 ? 9.978 -0.965 5.861 1.00 98.69 163 GLU A C 1
ATOM 1210 O O . GLU A 1 163 ? 11.123 -1.410 5.955 1.00 98.69 163 GLU A O 1
ATOM 1215 N N . LYS A 1 164 ? 9.105 -0.960 6.873 1.00 98.81 164 LYS A N 1
ATOM 1216 C CA . LYS A 1 164 ? 9.323 -1.483 8.224 1.00 98.81 164 LYS A CA 1
ATOM 1217 C C . LYS A 1 164 ? 7.974 -1.710 8.910 1.00 98.81 164 LYS A C 1
ATOM 1219 O O . LYS A 1 164 ? 7.008 -1.011 8.596 1.00 98.81 164 LYS A O 1
ATOM 1224 N N . GLY A 1 165 ? 7.930 -2.612 9.886 1.00 98.75 165 GLY A N 1
ATOM 1225 C CA . GLY A 1 165 ? 6.767 -2.787 10.754 1.00 98.75 165 GLY A CA 1
ATOM 1226 C C . GLY A 1 165 ? 6.717 -4.135 11.466 1.00 98.75 165 GLY A C 1
ATOM 1227 O O . GLY A 1 165 ? 7.548 -5.003 11.227 1.00 98.75 165 GLY A O 1
ATOM 1228 N N . GLU A 1 166 ? 5.746 -4.316 12.355 1.00 98.88 166 GLU A N 1
ATOM 1229 C CA . GLU A 1 166 ? 5.596 -5.537 13.157 1.00 98.88 166 GLU A CA 1
ATOM 1230 C C . GLU A 1 166 ? 4.148 -6.032 13.150 1.00 98.88 166 GLU A C 1
ATOM 1232 O O . GLU A 1 166 ? 3.234 -5.240 13.364 1.00 98.88 166 GLU A O 1
ATOM 1237 N N . ASN A 1 167 ? 3.910 -7.337 13.009 1.00 98.88 167 ASN A N 1
ATOM 1238 C CA . ASN A 1 167 ? 2.554 -7.908 13.047 1.00 98.88 167 ASN A CA 1
ATOM 1239 C C . ASN A 1 167 ? 1.641 -7.270 11.985 1.00 98.88 167 ASN A C 1
ATOM 1241 O O . ASN A 1 167 ? 0.643 -6.608 12.289 1.00 98.88 167 ASN A O 1
ATOM 1245 N N . ILE A 1 168 ? 2.032 -7.418 10.722 1.00 98.94 168 ILE A N 1
ATOM 1246 C CA . ILE A 1 168 ? 1.285 -6.899 9.572 1.00 98.94 168 ILE A CA 1
ATOM 1247 C C . ILE A 1 168 ? 0.626 -8.074 8.861 1.00 98.94 168 ILE A C 1
ATOM 1249 O O . ILE A 1 168 ? 1.258 -9.099 8.631 1.00 98.94 168 ILE A O 1
ATOM 1253 N N . THR A 1 169 ? -0.639 -7.921 8.480 1.00 98.94 169 THR A N 1
ATOM 1254 C CA . THR A 1 169 ? -1.339 -8.875 7.615 1.00 98.94 169 THR A CA 1
ATOM 1255 C C . THR A 1 169 ? -1.681 -8.208 6.294 1.00 98.94 169 THR A C 1
ATOM 1257 O O . THR A 1 169 ? -2.313 -7.155 6.268 1.00 98.94 169 THR A O 1
ATOM 1260 N N . ILE A 1 170 ? -1.291 -8.841 5.194 1.00 98.94 170 ILE A N 1
ATOM 1261 C CA . ILE A 1 170 ? -1.719 -8.497 3.840 1.00 98.94 170 ILE A CA 1
ATOM 1262 C C . ILE A 1 170 ? -2.480 -9.705 3.317 1.00 98.94 170 ILE A C 1
ATOM 1264 O O . ILE A 1 170 ? -1.878 -10.766 3.117 1.00 98.94 170 ILE A O 1
ATOM 1268 N N . ARG A 1 171 ? -3.792 -9.568 3.113 1.00 98.94 171 ARG A N 1
ATOM 1269 C CA . ARG A 1 171 ? -4.608 -10.707 2.692 1.00 98.94 171 ARG A CA 1
ATOM 1270 C C . ARG A 1 171 ? -5.700 -10.393 1.699 1.00 98.94 171 ARG A C 1
ATOM 1272 O O . ARG A 1 171 ? -6.243 -9.297 1.699 1.00 98.94 171 ARG A O 1
ATOM 1279 N N . ASP A 1 172 ? -6.086 -11.390 0.911 1.00 98.88 172 ASP A N 1
ATOM 1280 C CA . ASP A 1 172 ? -7.177 -11.248 -0.055 1.00 98.88 172 ASP A CA 1
ATOM 1281 C C . ASP A 1 172 ? -6.962 -10.005 -0.947 1.00 98.88 172 ASP A C 1
ATOM 1283 O O . ASP A 1 172 ? -7.884 -9.230 -1.155 1.00 98.88 172 ASP A O 1
ATOM 1287 N N . CYS A 1 173 ? -5.741 -9.741 -1.421 1.00 98.94 173 CYS A N 1
ATOM 1288 C CA . CYS A 1 173 ? -5.440 -8.618 -2.318 1.00 98.94 173 CYS A CA 1
ATOM 1289 C C . CYS A 1 173 ? -5.041 -9.101 -3.718 1.00 98.94 173 CYS A C 1
ATOM 1291 O O . CYS A 1 173 ? -4.527 -10.205 -3.889 1.00 98.94 173 CYS A O 1
ATOM 1293 N N . VAL A 1 174 ? -5.244 -8.250 -4.724 1.00 98.94 174 VAL A N 1
ATOM 1294 C CA . VAL A 1 174 ? -4.619 -8.369 -6.050 1.00 98.94 174 VAL A CA 1
ATOM 1295 C C . VAL A 1 174 ? -3.500 -7.334 -6.125 1.00 98.94 174 VAL A C 1
ATOM 1297 O O . VAL A 1 174 ? -3.728 -6.153 -5.884 1.00 98.94 174 VAL A O 1
ATOM 1300 N N . ILE A 1 175 ? -2.281 -7.780 -6.412 1.00 98.94 175 ILE A N 1
ATOM 1301 C CA . ILE A 1 175 ? -1.064 -6.966 -6.335 1.00 98.94 175 ILE A CA 1
ATOM 1302 C C . ILE A 1 175 ? -0.357 -7.055 -7.688 1.00 98.94 175 ILE A C 1
ATOM 1304 O O . ILE A 1 175 ? 0.232 -8.093 -8.020 1.00 98.94 175 ILE A O 1
ATOM 1308 N N . ARG A 1 176 ? -0.458 -5.997 -8.501 1.00 98.81 176 ARG A N 1
ATOM 1309 C CA . ARG A 1 176 ? -0.119 -6.091 -9.929 1.00 98.81 176 ARG A CA 1
ATOM 1310 C C . ARG A 1 176 ? 0.448 -4.824 -10.559 1.00 98.81 176 ARG A C 1
ATOM 1312 O O . ARG A 1 176 ? 0.450 -3.755 -9.960 1.00 98.81 176 ARG A O 1
ATOM 1319 N N . ASP A 1 177 ? 0.923 -4.975 -11.794 1.00 98.69 177 ASP A N 1
ATOM 1320 C CA . ASP A 1 177 ? 1.410 -3.920 -12.696 1.00 98.69 177 ASP A CA 1
ATOM 1321 C C . ASP A 1 177 ? 2.304 -2.871 -12.035 1.00 98.69 177 ASP A C 1
ATOM 1323 O O . ASP A 1 177 ? 2.196 -1.670 -12.273 1.00 98.69 177 ASP A O 1
ATOM 1327 N N . SER A 1 178 ? 3.196 -3.337 -11.172 1.00 98.75 178 SER A N 1
ATOM 1328 C CA . SER A 1 178 ? 4.152 -2.506 -10.449 1.00 98.75 178 SER A CA 1
ATOM 1329 C C . SER A 1 178 ? 5.567 -3.020 -10.678 1.00 98.75 178 SER A C 1
ATOM 1331 O O . SER A 1 178 ? 5.767 -4.050 -11.323 1.00 98.75 178 SER A O 1
ATOM 1333 N N . GLY A 1 179 ? 6.570 -2.285 -10.200 1.00 98.69 179 GLY A N 1
ATOM 1334 C CA . GLY A 1 179 ? 7.961 -2.708 -10.292 1.00 98.69 179 GLY A CA 1
ATOM 1335 C C . GLY A 1 179 ? 8.104 -3.986 -9.489 1.00 98.69 179 GLY A C 1
ATOM 1336 O O . GLY A 1 179 ? 8.169 -5.082 -10.039 1.00 98.69 179 GLY A O 1
ATOM 1337 N N . ASN A 1 180 ? 8.018 -3.844 -8.173 1.00 98.81 180 ASN A N 1
ATOM 1338 C CA . ASN A 1 180 ? 7.732 -4.952 -7.281 1.00 98.81 180 ASN A CA 1
ATOM 1339 C C . ASN A 1 180 ? 6.219 -5.086 -7.049 1.00 98.81 180 ASN A C 1
ATOM 1341 O O . ASN A 1 180 ? 5.506 -4.089 -6.995 1.00 98.81 180 ASN A O 1
ATOM 1345 N N . GLY A 1 181 ? 5.707 -6.299 -6.853 1.00 98.75 181 GLY A N 1
ATOM 1346 C CA . GLY A 1 181 ? 4.339 -6.461 -6.351 1.00 98.75 181 GLY A CA 1
ATOM 1347 C C . GLY A 1 181 ? 4.278 -6.082 -4.871 1.00 98.75 181 GLY A C 1
ATOM 1348 O O . GLY A 1 181 ? 3.805 -5.007 -4.498 1.00 98.75 181 GLY A O 1
ATOM 1349 N N . LEU A 1 182 ? 4.816 -6.962 -4.029 1.00 98.75 182 LEU A N 1
ATOM 1350 C CA . LEU A 1 182 ? 5.058 -6.713 -2.608 1.00 98.75 182 LEU A CA 1
ATOM 1351 C C . LEU A 1 182 ? 6.559 -6.514 -2.375 1.00 98.75 182 LEU A C 1
ATOM 1353 O O . LEU A 1 182 ? 7.354 -7.388 -2.719 1.00 98.75 182 LEU A O 1
ATOM 1357 N N . PHE A 1 183 ? 6.937 -5.391 -1.764 1.00 98.75 183 PHE A N 1
ATOM 1358 C CA . PHE A 1 183 ? 8.276 -5.193 -1.212 1.00 98.75 183 PHE A CA 1
ATOM 1359 C C . PHE A 1 183 ? 8.218 -5.158 0.315 1.00 98.75 183 PHE A C 1
ATOM 1361 O O . PHE A 1 183 ? 7.378 -4.452 0.875 1.00 98.75 183 PHE A O 1
ATOM 1368 N N . CYS A 1 184 ? 9.149 -5.839 0.982 1.00 97.81 184 CYS A N 1
ATOM 1369 C CA . CYS A 1 184 ? 9.320 -5.778 2.428 1.00 97.81 184 CYS A CA 1
ATOM 1370 C C . CYS A 1 184 ? 10.783 -5.540 2.833 1.00 97.81 184 CYS A C 1
ATOM 1372 O O . CYS A 1 184 ? 11.669 -6.303 2.455 1.00 97.81 184 CYS A O 1
ATOM 1374 N N . GLY A 1 185 ? 11.032 -4.506 3.639 1.00 97.94 185 GLY A N 1
ATOM 1375 C CA . GLY A 1 185 ? 12.348 -4.186 4.192 1.00 97.94 185 GLY A CA 1
ATOM 1376 C C . GLY A 1 185 ? 12.729 -5.046 5.402 1.00 97.94 185 GLY A C 1
ATOM 1377 O O . GLY A 1 185 ? 11.873 -5.632 6.067 1.00 97.94 185 GLY A O 1
ATOM 1378 N N . SER A 1 186 ? 14.028 -5.073 5.718 1.00 97.75 186 SER A N 1
ATOM 1379 C CA . SER A 1 186 ? 14.622 -5.937 6.754 1.00 97.75 186 SER A CA 1
ATOM 1380 C C . SER A 1 186 ? 14.275 -5.572 8.197 1.00 97.75 186 SER A C 1
ATOM 1382 O O . SER A 1 186 ? 14.503 -6.355 9.115 1.00 97.75 186 SER A O 1
ATOM 1384 N N . GLN A 1 187 ? 13.700 -4.390 8.418 1.00 98.38 187 GLN A N 1
ATOM 1385 C CA . GLN A 1 187 ? 13.183 -3.971 9.722 1.00 98.38 187 GLN A CA 1
ATOM 1386 C C . GLN A 1 187 ? 11.751 -4.463 9.972 1.00 98.38 187 GLN A C 1
ATOM 1388 O O . GLN A 1 187 ? 11.093 -3.978 10.890 1.00 98.38 187 GLN A O 1
ATOM 1393 N N . THR A 1 188 ? 11.257 -5.393 9.155 1.00 98.75 188 THR A N 1
ATOM 1394 C CA . THR A 1 188 ? 9.917 -5.961 9.300 1.00 98.75 188 THR A CA 1
ATOM 1395 C C . THR A 1 188 ? 9.956 -7.280 10.059 1.00 98.75 188 THR A C 1
ATOM 1397 O O . THR A 1 188 ? 10.813 -8.130 9.798 1.00 98.75 188 THR A O 1
ATOM 1400 N N . ARG A 1 189 ? 9.013 -7.458 10.987 1.00 98.75 189 ARG A N 1
ATOM 1401 C CA . ARG A 1 189 ? 8.818 -8.690 11.757 1.00 98.75 189 ARG A CA 1
ATOM 1402 C C . ARG A 1 189 ? 7.370 -9.158 11.676 1.00 98.75 189 ARG A C 1
ATOM 1404 O O . ARG A 1 189 ? 6.461 -8.334 11.709 1.00 98.75 189 ARG A O 1
ATOM 1411 N N . ASP A 1 190 ? 7.168 -10.468 11.603 1.00 98.62 190 ASP A N 1
ATOM 1412 C CA . ASP A 1 190 ? 5.849 -11.105 11.681 1.00 98.62 190 ASP A CA 1
ATOM 1413 C C . ASP A 1 190 ? 4.876 -10.553 10.621 1.00 98.62 190 ASP A C 1
ATOM 1415 O O . ASP A 1 190 ? 3.866 -9.910 10.917 1.00 98.62 190 ASP A O 1
ATOM 1419 N N . LEU A 1 191 ? 5.232 -10.757 9.349 1.00 98.75 191 LEU A N 1
ATOM 1420 C CA . LEU A 1 191 ? 4.402 -10.401 8.198 1.00 98.75 191 LEU A CA 1
ATOM 1421 C C . LEU A 1 191 ? 3.629 -11.636 7.720 1.00 98.75 191 LEU A C 1
ATOM 1423 O O . LEU A 1 191 ? 4.226 -12.613 7.273 1.00 98.75 191 LEU A O 1
ATOM 1427 N N . LEU A 1 192 ? 2.302 -11.585 7.763 1.00 98.88 192 LEU A N 1
ATOM 1428 C CA . LEU A 1 192 ? 1.439 -12.581 7.137 1.00 98.88 192 LEU A CA 1
ATOM 1429 C C . LEU A 1 192 ? 1.043 -12.113 5.735 1.00 98.88 192 LEU A C 1
ATOM 1431 O O . LEU A 1 192 ? 0.411 -11.069 5.575 1.00 98.88 192 LEU A O 1
ATOM 1435 N N . VAL A 1 193 ? 1.380 -12.912 4.726 1.00 98.81 193 VAL A N 1
ATOM 1436 C CA . VAL A 1 193 ? 0.946 -12.735 3.339 1.00 98.81 193 VAL A CA 1
ATOM 1437 C C . VAL A 1 193 ? 0.024 -13.903 3.005 1.00 98.81 193 VAL A C 1
ATOM 1439 O O . VAL A 1 193 ? 0.486 -15.034 2.837 1.00 98.81 193 VAL A O 1
ATOM 1442 N N . GLU A 1 194 ? -1.282 -13.650 2.938 1.00 98.81 194 GLU A N 1
ATOM 1443 C CA . GLU A 1 194 ? -2.303 -14.699 2.849 1.00 98.81 194 GLU A CA 1
ATOM 1444 C C . GLU A 1 194 ? -3.301 -14.504 1.701 1.00 98.81 194 GLU A C 1
ATOM 1446 O O . GLU A 1 194 ? -3.931 -13.461 1.585 1.00 98.81 194 GLU A O 1
ATOM 1451 N N . GLY A 1 195 ? -3.546 -15.533 0.887 1.00 98.81 195 GLY A N 1
ATOM 1452 C CA . GLY A 1 195 ? -4.685 -15.509 -0.045 1.00 98.81 195 GLY A CA 1
ATOM 1453 C C . GLY A 1 195 ? -4.624 -14.399 -1.103 1.00 98.81 195 GLY A C 1
ATOM 1454 O O . GLY A 1 195 ? -5.656 -14.010 -1.645 1.00 98.81 195 GLY A O 1
ATOM 1455 N N . ASN A 1 196 ? -3.440 -13.846 -1.370 1.00 98.94 196 ASN A N 1
ATOM 1456 C CA . ASN A 1 196 ? -3.252 -12.780 -2.348 1.00 98.94 196 ASN A CA 1
ATOM 1457 C C . ASN A 1 196 ? -2.978 -13.353 -3.738 1.00 98.94 196 ASN A C 1
ATOM 1459 O O . ASN A 1 196 ? -2.380 -14.418 -3.873 1.00 98.94 196 ASN A O 1
ATOM 1463 N N . GLU A 1 197 ? -3.324 -12.601 -4.777 1.00 98.81 197 GLU A N 1
ATOM 1464 C CA . GLU A 1 197 ? -2.866 -12.840 -6.143 1.00 98.81 197 GLU A CA 1
ATOM 1465 C C . GLU A 1 197 ? -1.792 -11.815 -6.512 1.00 98.81 197 GLU A C 1
ATOM 1467 O O . GLU A 1 197 ? -2.057 -10.613 -6.547 1.00 98.81 197 GLU A O 1
ATOM 1472 N N . LEU A 1 198 ? -0.583 -12.291 -6.809 1.00 98.81 198 LEU A N 1
ATOM 1473 C CA . LEU A 1 198 ? 0.526 -11.462 -7.274 1.00 98.81 198 LEU A CA 1
ATOM 1474 C C . LEU A 1 198 ? 0.810 -11.802 -8.731 1.00 98.81 198 LEU A C 1
ATOM 1476 O O . LEU A 1 198 ? 1.100 -12.958 -9.056 1.00 98.81 198 LEU A O 1
ATOM 1480 N N . ARG A 1 199 ? 0.696 -10.811 -9.614 1.00 98.69 199 ARG A N 1
ATOM 1481 C CA . ARG A 1 199 ? 0.808 -11.020 -11.060 1.00 98.69 199 ARG A CA 1
ATOM 1482 C C . ARG A 1 199 ? 1.260 -9.775 -11.779 1.00 98.69 199 ARG A C 1
ATOM 1484 O O . ARG A 1 199 ? 1.040 -8.676 -11.287 1.00 98.69 199 ARG A O 1
ATOM 1491 N N . ASP A 1 200 ? 1.792 -9.948 -12.981 1.00 98.56 200 ASP A N 1
ATOM 1492 C CA . ASP A 1 200 ? 2.074 -8.837 -13.880 1.00 98.56 200 ASP A CA 1
ATOM 1493 C C . ASP A 1 200 ? 2.916 -7.748 -13.197 1.00 98.56 200 ASP A C 1
ATOM 1495 O O . ASP A 1 200 ? 2.688 -6.573 -13.434 1.00 98.56 200 ASP A O 1
ATOM 1499 N N . ASN A 1 201 ? 3.894 -8.103 -12.356 1.00 98.75 201 ASN A N 1
ATOM 1500 C CA . ASN A 1 201 ? 4.887 -7.152 -11.840 1.00 98.75 201 ASN A CA 1
ATOM 1501 C C . ASN A 1 201 ? 6.232 -7.319 -12.563 1.00 98.75 201 ASN A C 1
ATOM 1503 O O . ASN A 1 201 ? 6.465 -8.331 -13.227 1.00 98.75 201 ASN A O 1
ATOM 1507 N N . GLY A 1 202 ? 7.110 -6.329 -12.443 1.00 98.38 202 GLY A N 1
ATOM 1508 C CA . GLY A 1 202 ? 8.454 -6.320 -13.017 1.00 98.38 202 GLY A CA 1
ATOM 1509 C C . GLY A 1 202 ? 8.699 -5.184 -14.012 1.00 98.38 202 GLY A C 1
ATOM 1510 O O . GLY A 1 202 ? 7.776 -4.526 -14.505 1.00 98.38 202 GLY A O 1
ATOM 1511 N N . ILE A 1 203 ? 9.979 -4.978 -14.324 1.00 98.44 203 ILE A N 1
ATOM 1512 C CA . ILE A 1 203 ? 10.453 -4.021 -15.329 1.00 98.44 203 ILE A CA 1
ATOM 1513 C C . ILE A 1 203 ? 11.077 -4.780 -16.503 1.00 98.44 203 ILE A C 1
ATOM 1515 O O . ILE A 1 203 ? 11.914 -5.667 -16.308 1.00 98.44 203 ILE A O 1
ATOM 1519 N N . GLU A 1 204 ? 10.687 -4.426 -17.728 1.00 98.12 204 GLU A N 1
ATOM 1520 C CA . GLU A 1 204 ? 11.177 -5.080 -18.938 1.00 98.12 204 GLU A CA 1
ATOM 1521 C C . GLU A 1 204 ? 12.702 -4.983 -19.050 1.00 98.12 204 GLU A C 1
ATOM 1523 O O . GLU A 1 204 ? 13.306 -3.933 -18.819 1.00 98.12 204 GLU A O 1
ATOM 1528 N N . GLY A 1 205 ? 13.336 -6.104 -19.402 1.00 97.62 205 GLY A N 1
ATOM 1529 C CA . GLY A 1 205 ? 14.792 -6.204 -19.503 1.00 97.62 205 GLY A CA 1
ATOM 1530 C C . GLY A 1 205 ? 15.530 -6.161 -18.161 1.00 97.62 205 GLY A C 1
ATOM 1531 O O . GLY A 1 205 ? 16.759 -6.116 -18.157 1.00 97.62 205 GLY A O 1
ATOM 1532 N N . SER A 1 206 ? 14.817 -6.180 -17.031 1.00 97.56 206 SER A N 1
ATOM 1533 C CA . SER A 1 206 ? 15.404 -6.193 -15.691 1.00 97.56 206 SER A CA 1
ATOM 1534 C C . SER A 1 206 ? 15.156 -7.515 -14.968 1.00 97.56 206 SER A C 1
ATOM 1536 O O . SER A 1 206 ? 14.120 -8.159 -15.133 1.00 97.56 206 SER A O 1
ATOM 1538 N N . PHE A 1 207 ? 16.117 -7.892 -14.125 1.00 97.56 207 PHE A N 1
ATOM 1539 C CA . PHE A 1 207 ? 16.053 -9.053 -13.234 1.00 97.56 207 PHE A CA 1
ATOM 1540 C C . PHE A 1 207 ? 15.904 -8.648 -11.761 1.00 97.56 207 PHE A C 1
ATOM 1542 O O . PHE A 1 207 ? 15.917 -9.517 -10.897 1.00 97.56 207 PHE A O 1
ATOM 1549 N N . TYR A 1 208 ? 15.819 -7.350 -11.448 1.00 97.12 208 TYR A N 1
ATOM 1550 C CA . TYR A 1 208 ? 15.887 -6.853 -10.068 1.00 97.12 208 TYR A CA 1
ATOM 1551 C C . TYR A 1 208 ? 14.528 -6.680 -9.391 1.00 97.12 208 TYR A C 1
ATOM 1553 O O . TYR A 1 208 ? 14.454 -6.716 -8.163 1.00 97.12 208 TYR A O 1
ATOM 1561 N N . GLU A 1 209 ? 13.471 -6.488 -10.171 1.00 98.38 209 GLU A N 1
ATOM 1562 C CA . GLU A 1 209 ? 12.116 -6.298 -9.674 1.00 98.38 209 GLU A CA 1
ATOM 1563 C C . GLU A 1 209 ? 11.302 -7.592 -9.771 1.00 98.38 209 GLU A C 1
ATOM 1565 O O . GLU A 1 209 ? 11.467 -8.375 -10.707 1.00 98.38 209 GLU A O 1
ATOM 1570 N N . HIS A 1 210 ? 10.457 -7.861 -8.779 1.00 98.25 210 HIS A N 1
ATOM 1571 C CA . HIS A 1 210 ? 9.867 -9.180 -8.533 1.00 98.25 210 HIS A CA 1
ATOM 1572 C C . HIS A 1 210 ? 8.375 -9.086 -8.212 1.00 98.25 210 HIS A C 1
ATOM 1574 O O . HIS A 1 210 ? 7.899 -8.060 -7.739 1.00 98.25 210 HIS A O 1
ATOM 1580 N N . ASN A 1 211 ? 7.618 -10.177 -8.358 1.00 97.94 211 ASN A N 1
ATOM 1581 C CA . ASN A 1 211 ? 6.268 -10.203 -7.774 1.00 97.94 211 ASN A CA 1
ATOM 1582 C C . ASN A 1 211 ? 6.329 -10.013 -6.253 1.00 97.94 211 ASN A C 1
ATOM 1584 O O . ASN A 1 211 ? 5.516 -9.290 -5.681 1.00 97.94 211 ASN A O 1
ATOM 1588 N N . ASN A 1 212 ? 7.326 -10.610 -5.607 1.00 97.56 212 ASN A N 1
ATOM 1589 C CA . ASN A 1 212 ? 7.567 -10.468 -4.185 1.00 97.56 212 ASN A CA 1
ATOM 1590 C C . ASN A 1 212 ? 9.073 -10.368 -3.904 1.00 97.56 212 ASN A C 1
ATOM 1592 O O . ASN A 1 212 ? 9.846 -11.227 -4.333 1.00 97.56 212 ASN A O 1
ATOM 1596 N N . TYR A 1 213 ? 9.461 -9.293 -3.217 1.00 97.81 213 TYR A N 1
ATOM 1597 C CA . TYR A 1 213 ? 10.810 -9.041 -2.721 1.00 97.81 213 TYR A CA 1
ATOM 1598 C C . TYR A 1 213 ? 10.716 -8.729 -1.229 1.00 97.81 213 TYR A C 1
ATOM 1600 O O . TYR A 1 213 ? 10.384 -7.607 -0.846 1.00 97.81 213 TYR A O 1
ATOM 1608 N N . THR A 1 214 ? 11.054 -9.684 -0.376 1.00 96.75 214 THR A N 1
ATOM 1609 C CA . THR A 1 214 ? 10.995 -9.535 1.078 1.00 96.75 214 THR A CA 1
ATOM 1610 C C . THR A 1 214 ? 12.359 -9.752 1.730 1.00 96.75 214 THR A C 1
ATOM 1612 O O . THR A 1 214 ? 13.332 -10.095 1.067 1.00 96.75 214 THR A O 1
ATOM 1615 N N . ALA A 1 215 ? 12.453 -9.382 3.007 1.00 96.00 215 ALA A N 1
ATOM 1616 C CA . ALA A 1 215 ? 13.631 -9.574 3.856 1.00 96.00 215 ALA A CA 1
ATOM 1617 C C . ALA A 1 215 ? 13.221 -9.618 5.344 1.00 96.00 215 ALA A C 1
ATOM 1619 O O . ALA A 1 215 ? 13.957 -9.160 6.219 1.00 96.00 215 ALA A O 1
ATOM 1620 N N . ALA A 1 216 ? 11.989 -10.049 5.630 1.00 97.00 216 ALA A N 1
ATOM 1621 C CA . ALA A 1 216 ? 11.387 -9.947 6.957 1.00 97.00 216 ALA A CA 1
ATOM 1622 C C . ALA A 1 216 ? 11.786 -11.116 7.861 1.00 97.00 216 ALA A C 1
ATOM 1624 O O . ALA A 1 216 ? 12.001 -12.237 7.412 1.00 97.00 216 ALA A O 1
ATOM 1625 N N . VAL A 1 217 ? 11.799 -10.877 9.171 1.00 98.12 217 VAL A N 1
ATOM 1626 C CA . VAL A 1 217 ? 11.922 -11.958 10.156 1.00 98.12 217 VAL A CA 1
ATOM 1627 C C . VAL A 1 217 ? 10.526 -12.479 10.494 1.00 98.12 217 VAL A C 1
ATOM 1629 O O . VAL A 1 217 ? 9.658 -11.695 10.858 1.00 98.12 217 VAL A O 1
ATOM 1632 N N . GLY A 1 218 ? 10.301 -13.792 10.409 1.00 97.44 218 GLY A N 1
ATOM 1633 C CA . GLY A 1 218 ? 9.006 -14.387 10.773 1.00 97.44 218 GLY A CA 1
ATOM 1634 C C . GLY A 1 218 ? 7.897 -14.164 9.738 1.00 97.44 218 GLY A C 1
ATOM 1635 O O . GLY A 1 218 ? 6.721 -14.128 10.090 1.00 97.44 218 GLY A O 1
ATOM 1636 N N . ILE A 1 219 ? 8.247 -13.989 8.460 1.00 98.12 219 ILE A N 1
ATOM 1637 C CA . ILE A 1 219 ? 7.254 -13.915 7.386 1.00 98.12 219 ILE A CA 1
ATOM 1638 C C . ILE A 1 219 ? 6.576 -15.272 7.162 1.00 98.12 219 ILE A C 1
ATOM 1640 O O . ILE A 1 219 ? 7.224 -16.317 7.170 1.00 98.12 219 ILE A O 1
ATOM 1644 N N . THR A 1 220 ? 5.261 -15.256 6.947 1.00 98.50 220 THR A N 1
ATOM 1645 C CA . THR A 1 220 ? 4.473 -16.433 6.565 1.00 98.50 220 THR A CA 1
ATOM 1646 C C . THR A 1 220 ? 3.775 -16.175 5.240 1.00 98.50 220 THR A C 1
ATOM 1648 O O . THR A 1 220 ? 2.996 -15.231 5.110 1.00 98.50 220 THR A O 1
ATOM 1651 N N . PHE A 1 221 ? 4.015 -17.054 4.268 1.00 98.25 221 PHE A N 1
ATOM 1652 C CA . PHE A 1 221 ? 3.271 -17.105 3.014 1.00 98.25 221 PHE A CA 1
ATOM 1653 C C . PHE A 1 221 ? 2.303 -18.282 3.037 1.00 98.25 221 PHE A C 1
ATOM 1655 O O . PHE A 1 221 ? 2.736 -19.429 3.128 1.00 98.25 221 PHE A O 1
ATOM 1662 N N . GLN A 1 222 ? 1.005 -18.021 2.885 1.00 98.44 222 GLN A N 1
ATOM 1663 C CA . GLN A 1 222 ? 0.008 -19.088 2.788 1.00 98.44 222 GLN A CA 1
ATOM 1664 C C . GLN A 1 222 ? -1.106 -18.758 1.800 1.00 98.44 222 GLN A C 1
ATOM 1666 O O . GLN A 1 222 ? -1.524 -17.616 1.663 1.00 98.44 222 GLN A O 1
ATOM 1671 N N . PHE A 1 223 ? -1.570 -19.768 1.066 1.00 98.62 223 PHE A N 1
ATOM 1672 C CA . PHE A 1 223 ? -2.715 -19.672 0.148 1.00 98.62 223 PHE A CA 1
ATOM 1673 C C . PHE A 1 223 ? -2.618 -18.592 -0.953 1.00 98.62 223 PHE A C 1
ATOM 1675 O O . PHE A 1 223 ? -3.619 -18.288 -1.594 1.00 98.62 223 PHE A O 1
ATOM 1682 N N . ASN A 1 224 ? -1.434 -18.017 -1.202 1.00 98.69 224 ASN A N 1
ATOM 1683 C CA . ASN A 1 224 ? -1.239 -17.021 -2.258 1.00 98.69 224 ASN A CA 1
ATOM 1684 C C . ASN A 1 224 ? -1.140 -17.677 -3.640 1.00 98.69 224 ASN A C 1
ATOM 1686 O O . ASN A 1 224 ? -0.580 -18.765 -3.794 1.00 98.69 224 ASN A O 1
ATOM 1690 N N . LEU A 1 225 ? -1.600 -16.955 -4.657 1.00 98.56 225 LEU A N 1
ATOM 1691 C CA . LEU A 1 225 ? -1.451 -17.293 -6.062 1.00 98.56 225 LEU A CA 1
ATOM 1692 C C . LEU A 1 225 ? -0.401 -16.386 -6.715 1.00 98.56 225 LEU A C 1
ATOM 1694 O O . LEU A 1 225 ? -0.655 -15.215 -6.993 1.00 98.56 225 LEU A O 1
ATOM 1698 N N . PHE A 1 226 ? 0.771 -16.945 -7.008 1.00 98.19 226 PHE A N 1
ATOM 1699 C CA . PHE A 1 226 ? 1.803 -16.275 -7.796 1.00 98.19 226 PHE A CA 1
ATOM 1700 C C . PHE A 1 226 ? 1.641 -16.620 -9.276 1.00 98.19 226 PHE A C 1
ATOM 1702 O O . PHE A 1 226 ? 1.776 -17.778 -9.678 1.00 98.19 226 PHE A O 1
ATOM 1709 N N . ARG A 1 227 ? 1.351 -15.611 -10.094 1.00 98.25 227 ARG A N 1
ATOM 1710 C CA . ARG A 1 227 ? 1.258 -15.714 -11.555 1.00 98.25 227 ARG A CA 1
ATOM 1711 C C . ARG A 1 227 ? 2.502 -15.117 -12.217 1.00 98.25 227 ARG A C 1
ATOM 1713 O O . ARG A 1 227 ? 3.315 -14.518 -11.521 1.00 98.25 227 ARG A O 1
ATOM 1720 N N . PRO A 1 228 ? 2.678 -15.268 -13.542 1.00 98.06 228 PRO A N 1
ATOM 1721 C CA . PRO A 1 228 ? 3.827 -14.696 -14.232 1.00 98.06 228 PRO A CA 1
ATOM 1722 C C . PRO A 1 228 ? 4.033 -13.201 -13.954 1.00 98.06 228 PRO A C 1
ATOM 1724 O O . PRO A 1 228 ? 3.086 -12.456 -13.691 1.00 98.06 228 PRO A O 1
ATOM 1727 N N . LEU A 1 229 ? 5.294 -12.781 -14.034 1.00 98.31 229 LEU A N 1
ATOM 1728 C CA . LEU A 1 229 ? 5.678 -11.377 -14.150 1.00 98.31 229 LEU A CA 1
ATOM 1729 C C . LEU A 1 229 ? 5.182 -10.797 -15.487 1.00 98.31 229 LEU A C 1
ATOM 1731 O O . LEU A 1 229 ? 4.745 -11.537 -16.373 1.00 98.31 229 LEU A O 1
ATOM 1735 N N . ARG A 1 230 ? 5.296 -9.473 -15.661 1.00 97.69 230 ARG A N 1
ATOM 1736 C CA . ARG A 1 230 ? 5.014 -8.824 -16.955 1.00 97.69 230 ARG A CA 1
ATOM 1737 C C . ARG A 1 230 ? 5.897 -9.435 -18.043 1.00 97.69 230 ARG A C 1
ATOM 1739 O O . ARG A 1 230 ? 7.042 -9.824 -17.804 1.00 97.69 230 ARG A O 1
ATOM 1746 N N . THR A 1 231 ? 5.369 -9.491 -19.263 1.00 97.56 231 THR A N 1
ATOM 1747 C CA . THR A 1 231 ? 6.117 -10.008 -20.419 1.00 97.56 231 THR A CA 1
ATOM 1748 C C . THR A 1 231 ? 7.442 -9.257 -20.573 1.00 97.56 231 THR A C 1
ATOM 1750 O O . THR A 1 231 ? 7.473 -8.033 -20.507 1.00 97.56 231 THR A O 1
ATOM 1753 N N . GLY A 1 232 ? 8.542 -9.989 -20.767 1.00 97.19 232 GLY A N 1
ATOM 1754 C CA . GLY A 1 232 ? 9.879 -9.403 -20.916 1.00 97.19 232 GLY A CA 1
ATOM 1755 C C . GLY A 1 232 ? 10.580 -9.024 -19.605 1.00 97.19 232 GLY A C 1
ATOM 1756 O O . GLY A 1 232 ? 11.676 -8.467 -19.659 1.00 97.19 232 GLY A O 1
ATOM 1757 N N . CYS A 1 233 ? 9.995 -9.329 -18.443 1.00 98.06 233 CYS A N 1
ATOM 1758 C CA . CYS A 1 233 ? 10.626 -9.132 -17.135 1.00 98.06 233 CYS A CA 1
ATOM 1759 C C . CYS A 1 233 ? 11.314 -10.420 -16.659 1.00 98.06 233 CYS A C 1
ATOM 1761 O O . CYS A 1 233 ? 10.744 -11.504 -16.763 1.00 98.06 233 CYS A O 1
ATOM 1763 N N . GLY A 1 234 ? 12.533 -10.299 -16.125 1.00 96.69 234 GLY A N 1
ATOM 1764 C CA . GLY A 1 234 ? 13.377 -11.428 -15.710 1.00 96.69 234 GLY A CA 1
ATOM 1765 C C . GLY A 1 234 ? 13.379 -11.723 -14.207 1.00 96.69 234 GLY A C 1
ATOM 1766 O O . GLY A 1 234 ? 14.160 -12.551 -13.748 1.00 96.69 234 GLY A O 1
ATOM 1767 N N . GLY A 1 235 ? 12.566 -11.022 -13.418 1.00 97.00 235 GLY A N 1
ATOM 1768 C CA . GLY A 1 235 ? 12.483 -11.224 -11.974 1.00 97.00 235 GLY A CA 1
ATOM 1769 C C . GLY A 1 235 ? 11.869 -12.557 -11.539 1.00 97.00 235 GLY A C 1
ATOM 1770 O O . GLY A 1 235 ? 11.381 -13.345 -12.344 1.00 97.00 235 GLY A O 1
ATOM 1771 N N . ASN A 1 236 ? 11.854 -12.782 -10.224 1.00 97.12 236 ASN A N 1
ATOM 1772 C CA . ASN A 1 236 ? 11.312 -13.988 -9.607 1.00 97.12 236 ASN A CA 1
ATOM 1773 C C . ASN A 1 236 ? 9.910 -13.766 -9.027 1.00 97.12 236 ASN A C 1
ATOM 1775 O O . ASN A 1 236 ? 9.491 -12.640 -8.745 1.00 97.12 236 ASN A O 1
ATOM 1779 N N . ASN A 1 237 ? 9.195 -14.871 -8.808 1.00 96.19 237 ASN A N 1
ATOM 1780 C CA . ASN A 1 237 ? 7.911 -14.840 -8.113 1.00 96.19 237 ASN A CA 1
ATOM 1781 C C . ASN A 1 237 ? 8.059 -14.540 -6.622 1.00 96.19 237 ASN A C 1
ATOM 1783 O O . ASN A 1 237 ? 7.257 -13.787 -6.080 1.00 96.19 237 ASN A O 1
ATOM 1787 N N . LEU A 1 238 ? 9.082 -15.108 -5.989 1.00 93.50 238 LEU A N 1
ATOM 1788 C CA . LEU A 1 238 ? 9.376 -14.934 -4.575 1.00 93.50 238 LEU A CA 1
ATOM 1789 C C . LEU A 1 238 ? 10.890 -14.830 -4.402 1.00 93.50 238 LEU A C 1
ATOM 1791 O O . LEU A 1 238 ? 11.632 -15.701 -4.863 1.00 93.50 238 LEU A O 1
ATOM 1795 N N . LYS A 1 239 ? 11.326 -13.747 -3.762 1.00 91.75 239 LYS A N 1
ATOM 1796 C CA . LYS A 1 239 ? 12.682 -13.536 -3.264 1.00 91.75 239 LYS A CA 1
ATOM 1797 C C . LYS A 1 239 ? 12.571 -13.071 -1.819 1.00 91.75 239 LYS A C 1
ATOM 1799 O O . LYS A 1 239 ? 11.951 -12.039 -1.587 1.00 91.75 239 LYS A O 1
ATOM 1804 N N . ASP A 1 240 ? 13.188 -13.809 -0.909 1.00 80.94 240 ASP A N 1
ATOM 1805 C CA . ASP A 1 240 ? 13.234 -13.541 0.531 1.00 80.94 240 ASP A CA 1
ATOM 1806 C C . ASP A 1 240 ? 14.674 -13.694 1.040 1.00 80.94 240 ASP A C 1
ATOM 1808 O O . ASP A 1 240 ? 15.379 -14.580 0.493 1.00 80.94 240 ASP A O 1
#

=== Feature glossary ===
A reading guide for the features in this record.

Start from the sequence.

  · This is the polypeptide sequence — one letter per residue, N-terminus first. Length ranges from a few dozen residues for small domains to over a thousand for large multi-domain proteins.

Fold it, and you get atomic coordinates and the backbone conformation that goes with them.

  · Structure coordinates are given as an mmCIF _atom_site loop: one row per atom with element, residue name, chain id, sequence number, and x/y/z position in Å. Only the four main-chain atoms per residue are included here; side chains are omitted to keep the record compact.

  · Backbone dihedral angles. Every residue except chain termini has a φ (preceding-C → N → Cα → C) and a ψ (N → Cα → C → next-N). They are reported in degrees following the IUPAC sign convention. Secondary structure is essentially a statement about which (φ, ψ) basin each residue occupies.

  · The SS8 string is DSSP's per-residue secondary-structure call. α-helix (H) means an i→i+4 H-bond ladder; β-stra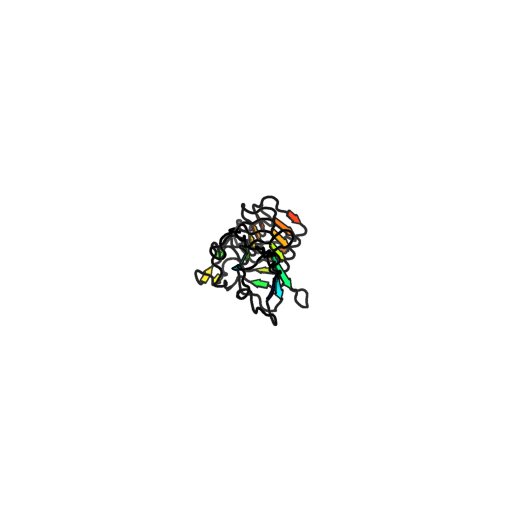nd (E) means the residue participates in a β-sheet; 3₁₀ (G) and π (I) are tighter and wider helices; T/S are turns/bends; '-' is loop.

  · SS3 is a coarse helix/strand/coil call (letters a/b/c) made by the P-SEA algorithm from inter-C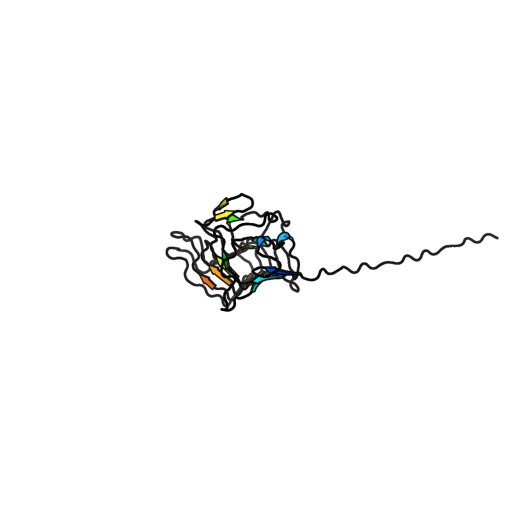α distances and dihedrals. It is less detailed than DSSP but needs only Cα positions.

Summarize the fold with a handful of shape descriptors and a per-residue structural alphabet.

  · Radius of gyration (Rg) is the root-mean-square distance of Cα atoms from their centroid — a single number for overall size and compactness. A globular domain of N residues has Rg ≈ 2.2·N^0.38 Å; an extended or disordered chain has a much larger Rg. The Cα contact count is the number of residue pairs whose Cα atoms are within 8 Å and are more than four positions apart in sequence — a standard proxy for tertiary packing density. The bounding box is the smallest axis-aligned box enclosing all Cα atoms.

  · The Foldseek 3Di string encodes local tertiary geometry as a 20-letter alphabet — one character per residue — derived from the relative positions of nearby Cα atoms. Unlike the amino-acid sequence, 3Di is a direct function of the 3D structure, so two proteins with the same fold have similar 3Di strings even at low sequence identity.

  · Solvent-accessible surface area (SASA) is the area in Å² traced out by the centre of a 1.4 Å probe sphere (a water molecule) rolled over the protein's van der Waals surface (Shrake–Rupley / Lee–Richards construction). Buried residues have near-zero SASA; fully exposed residues can exceed 200 Å². The total SASA scales roughly with the number of surface residues.

Ask how reliable the model is.

  · pLDDT (predicted Local Distance Difference Test) is AlphaFold's per-residue confidence score, ranging from 0 to 100. Values above 90 indicate high confidence (typically well-packed cores); 70–90 is confident; 50–70 low confidence; below 50 usually means the region is disordered or the prediction is unreliable there. AlphaFold stores pLDDT in the mmCIF B-factor column.

  · B-factor (Debye–Waller factor) reflects atomic displacement in the crystal lattice. It is an experimental observable (units Å²), not a prediction; low values mean the atom is pinned down, high values mean it moves or is heterogeneous across the crystal.

  · Predicted Aligned Error (PAE) is an AlphaFold confidence matrix: entry (i, j) is the expected error in the position of residue j, in ångströms, when the prediction is superimposed on the true structure at residue i. Low PAE within a block of residues means that block is internally rigid and well-predicted; high PAE between two blocks means their relative placement is uncertain even if each block individually is confident.

Place it in context: what it resembles, what it is annotated as, and how it looks.

  · Nearest PDB neighbors are the top structural matches found by Foldseek when searching this structure against the entire Protein Data Bank. Each hit reports a TM-score (0 to 1; >0.5 almost always implies the same fold) and an E-value. These are *structural* homologs — they may share no detectable sequence similarity.

  · Functional annotations link the protein to curated databases. InterPro entries identify conserved domains and families by matching the sequence against member-database signatures (Pfam, PROSITE, CDD, …). Gene Ontology (GO) terms describe molecular function, biological process, and cellular component in a controlled vocabulary. CATH places the structure in a hierarchical fold classification (Class/Architecture/Topology/Homologous-superfamily). The organism is the source species.

  · Three diagnostic plots accompany the record. The Cα contact map visualizes the tertiary structure as a 2D adjacency matrix (8 Å cutoff, sequence-local contacts suppressed). The Ramachandran plot shows the distribution of backbone (φ, ψ) torsions, with points in the α and β basins reflecting secondary structure content. The PAE plot shows AlphaFold's inter-residue confidence as a color matrix.

  · Six rendered views show the 3D structure from the faces of a cube — i.e. along ±x, ±y, ±z. Rendering representation is drawn randomly per protein from cartoon (secondary-structure ribbons), sticks (backbone bonds), or molecular surface; coloring is either N→C rainbow (blue at the N-terminus through red at the C-terminus) or one color per chain.